Protein AF-A0A5S3YRN6-F1 (afdb_monomer)

Secondary structure (DSSP, 8-state):
---BHHHHSHHHHHHTGGGSTTSSTTS--HHHHHHTTPPSPP--TTHHHHHHHHHHHHHHHHHT-TTTHHHHHHHHHHHHHTS-HHHHHHHTBSS-BTT---BPPTTTT-SHHHHHHHHHHHH--TT--TT-GGG--HHHHHHHHIIIIIHHHSTT---TT----S---GGGS----

Structure (mmCIF, N/CA/C/O backbone):
data_AF-A0A5S3YRN6-F1
#
_entry.id   AF-A0A5S3YRN6-F1
#
loop_
_atom_site.group_PDB
_atom_site.id
_atom_site.type_symbol
_atom_site.label_atom_id
_atom_site.label_alt_id
_atom_site.label_comp_id
_atom_site.label_asym_id
_atom_site.label_entity_id
_atom_site.label_seq_id
_atom_site.pdbx_PDB_ins_code
_atom_site.Cartn_x
_atom_site.Cartn_y
_atom_site.Cartn_z
_atom_site.occupancy
_atom_site.B_iso_or_equiv
_atom_site.auth_seq_id
_atom_site.auth_comp_id
_atom_site.auth_asym_id
_atom_site.auth_atom_id
_atom_site.pdbx_PDB_model_num
ATOM 1 N N . MET A 1 1 ? -5.505 9.836 -22.704 1.00 50.19 1 MET A N 1
ATOM 2 C CA . MET A 1 1 ? -5.961 9.460 -21.348 1.00 50.19 1 MET A CA 1
ATOM 3 C C . MET A 1 1 ? -4.887 9.922 -20.383 1.00 50.19 1 MET A C 1
ATOM 5 O O . MET A 1 1 ? -3.726 9.898 -20.769 1.00 50.19 1 MET A O 1
ATOM 9 N N . ASN A 1 2 ? -5.256 10.467 -19.225 1.00 55.78 2 ASN A N 1
ATOM 10 C CA . ASN A 1 2 ? -4.274 11.031 -18.302 1.00 55.78 2 ASN A CA 1
ATOM 11 C C . ASN A 1 2 ? -3.637 9.881 -17.506 1.00 55.78 2 ASN A C 1
ATOM 13 O O . ASN A 1 2 ? -4.346 9.181 -16.791 1.00 55.78 2 ASN A O 1
ATOM 17 N N . ASN A 1 3 ? -2.335 9.655 -17.685 1.00 74.44 3 ASN A N 1
ATOM 18 C CA . ASN A 1 3 ? -1.625 8.479 -17.160 1.00 74.44 3 ASN A CA 1
ATOM 19 C C . ASN A 1 3 ? -1.003 8.721 -15.772 1.00 74.44 3 ASN A C 1
ATOM 21 O O . ASN A 1 3 ? -0.161 7.943 -15.335 1.00 74.44 3 ASN A O 1
ATOM 25 N N . SER A 1 4 ? -1.380 9.810 -15.097 1.00 83.88 4 SER A N 1
ATOM 26 C CA . SER A 1 4 ? -0.854 10.161 -13.777 1.00 83.88 4 SER A CA 1
ATOM 27 C C . SER A 1 4 ? -1.531 9.346 -12.677 1.00 83.88 4 SER A C 1
ATOM 29 O O . SER A 1 4 ? -2.757 9.375 -12.531 1.00 83.88 4 SER A O 1
ATOM 31 N N . ILE A 1 5 ? -0.721 8.669 -11.864 1.00 84.50 5 ILE A N 1
ATOM 32 C CA . ILE A 1 5 ? -1.164 7.903 -10.697 1.00 84.50 5 ILE A CA 1
ATOM 33 C C . ILE A 1 5 ? -1.923 8.787 -9.713 1.00 84.50 5 ILE A C 1
ATOM 35 O O . ILE A 1 5 ? -3.014 8.419 -9.290 1.00 84.50 5 ILE A O 1
ATOM 39 N N . GLY A 1 6 ? -1.406 9.981 -9.408 1.00 76.62 6 GLY A N 1
ATOM 40 C CA . GLY A 1 6 ? -2.016 10.896 -8.435 1.00 76.62 6 GLY A CA 1
ATOM 41 C C . GLY A 1 6 ? -3.390 11.443 -8.842 1.00 76.62 6 GLY A C 1
ATOM 42 O O . GLY A 1 6 ? -4.083 12.030 -8.013 1.00 76.62 6 GLY A O 1
ATOM 43 N N . LEU A 1 7 ? -3.794 11.254 -10.103 1.00 82.62 7 LEU A N 1
ATOM 44 C CA . LEU A 1 7 ? -5.139 11.572 -10.590 1.00 82.62 7 LEU A CA 1
ATOM 45 C C . LEU A 1 7 ? -6.048 10.341 -10.667 1.00 82.62 7 LEU A C 1
ATOM 47 O O . LEU A 1 7 ? -7.262 10.482 -10.557 1.00 82.62 7 LEU A O 1
ATOM 51 N N . LYS A 1 8 ? -5.477 9.150 -10.883 1.00 88.12 8 LYS A N 1
ATOM 52 C CA . LYS A 1 8 ? -6.224 7.890 -11.008 1.00 88.12 8 LYS A CA 1
ATOM 53 C C . LYS A 1 8 ? -6.517 7.244 -9.651 1.00 88.12 8 LYS A C 1
ATOM 55 O O . LYS A 1 8 ? -7.604 6.713 -9.460 1.00 88.12 8 LYS A O 1
ATOM 60 N N . TYR A 1 9 ? -5.558 7.326 -8.736 1.00 91.31 9 TYR A N 1
ATOM 61 C CA . TYR A 1 9 ? -5.569 6.760 -7.386 1.00 91.31 9 TYR A CA 1
ATOM 62 C C . TYR A 1 9 ? -5.327 7.876 -6.375 1.00 91.31 9 TYR A C 1
ATOM 64 O O . TYR A 1 9 ? -4.361 7.858 -5.617 1.00 91.31 9 TYR A O 1
ATOM 72 N N . HIS A 1 10 ? -6.132 8.930 -6.469 1.00 89.56 10 HIS A N 1
ATOM 73 C CA . HIS A 1 10 ? -5.850 10.201 -5.823 1.00 89.56 10 HIS A CA 1
ATOM 74 C C . HIS A 1 10 ? -5.874 10.110 -4.296 1.00 89.56 10 HIS A C 1
ATOM 76 O O . HIS A 1 10 ? -4.956 10.607 -3.639 1.00 89.56 10 HIS A O 1
ATOM 82 N N . ILE A 1 11 ? -6.906 9.475 -3.734 1.00 91.44 11 ILE A N 1
ATOM 83 C CA . ILE A 1 11 ? -7.031 9.324 -2.283 1.00 91.44 11 ILE A CA 1
ATOM 84 C C . ILE A 1 11 ? -5.910 8.424 -1.787 1.00 91.44 11 ILE A C 1
ATOM 86 O O . ILE A 1 11 ? -5.191 8.810 -0.869 1.00 91.44 11 ILE A O 1
ATOM 90 N N . LEU A 1 12 ? -5.727 7.268 -2.427 1.00 93.00 12 LEU A N 1
ATOM 91 C CA . LEU A 1 12 ? -4.702 6.308 -2.042 1.00 93.00 12 LEU A CA 1
ATOM 92 C C . LEU A 1 12 ? -3.308 6.945 -2.065 1.00 93.00 12 LEU A C 1
ATOM 94 O O . LEU A 1 12 ? -2.604 6.914 -1.064 1.00 93.00 12 LEU A O 1
ATOM 98 N N . HIS A 1 13 ? -2.950 7.609 -3.164 1.00 89.75 13 HIS A N 1
ATOM 99 C CA . HIS A 1 13 ? -1.675 8.309 -3.306 1.00 89.75 13 HIS A CA 1
ATOM 100 C C . HIS A 1 13 ? -1.474 9.394 -2.236 1.00 89.75 13 HIS A C 1
ATOM 102 O O . HIS A 1 13 ? -0.354 9.599 -1.775 1.00 89.75 13 HIS A O 1
ATOM 108 N N . SER A 1 14 ? -2.534 10.115 -1.852 1.00 88.44 14 SER A N 1
ATOM 109 C CA . SER A 1 14 ? -2.457 11.177 -0.843 1.00 88.44 14 SER A CA 1
ATOM 110 C C . SER A 1 14 ? -2.247 10.634 0.572 1.00 88.44 14 SER A C 1
ATOM 112 O O . SER A 1 14 ? -1.447 11.192 1.327 1.00 88.44 14 SER A O 1
ATOM 114 N N . ILE A 1 15 ? -2.931 9.545 0.934 1.00 89.69 15 ILE A N 1
ATOM 115 C CA . ILE A 1 15 ? -2.860 8.991 2.292 1.00 89.69 15 ILE A CA 1
ATOM 116 C C . ILE A 1 15 ? -1.626 8.116 2.518 1.00 89.69 15 ILE A C 1
ATOM 118 O O . ILE A 1 15 ? -1.230 7.953 3.663 1.00 89.69 15 ILE A O 1
ATOM 122 N N . THR A 1 16 ? -0.991 7.591 1.461 1.00 90.75 16 THR A N 1
ATOM 123 C CA . THR A 1 16 ? 0.245 6.789 1.559 1.00 90.75 16 THR A CA 1
ATOM 124 C C . THR A 1 16 ? 1.517 7.635 1.614 1.00 90.75 16 THR A C 1
ATOM 126 O O . THR A 1 16 ? 2.613 7.086 1.638 1.00 90.75 16 THR A O 1
ATOM 129 N N . ILE A 1 17 ? 1.404 8.967 1.602 1.00 88.00 17 ILE A N 1
ATOM 130 C CA . ILE A 1 17 ? 2.551 9.876 1.729 1.00 88.00 17 ILE A CA 1
ATOM 131 C C . ILE A 1 17 ? 3.430 9.574 2.962 1.00 88.00 17 ILE A C 1
ATOM 133 O O . ILE A 1 17 ? 4.644 9.591 2.785 1.00 88.00 17 ILE A O 1
ATOM 137 N N . PRO A 1 18 ? 2.887 9.237 4.151 1.00 88.06 18 PRO A N 1
ATOM 138 C CA . PRO A 1 18 ? 3.699 8.894 5.324 1.00 88.06 18 PRO A CA 1
ATOM 139 C C . PRO A 1 18 ? 4.583 7.655 5.161 1.00 88.06 18 PRO A C 1
ATOM 141 O O . PRO A 1 18 ? 5.443 7.416 5.988 1.00 88.06 18 PRO A O 1
ATOM 144 N N . PHE A 1 19 ? 4.378 6.827 4.135 1.00 88.12 19 PHE A N 1
ATOM 145 C CA . PHE A 1 19 ? 5.251 5.677 3.874 1.00 88.12 19 PHE A CA 1
ATOM 146 C C . PHE A 1 19 ? 6.423 6.018 2.948 1.00 88.12 19 PHE A C 1
ATOM 148 O O . PHE A 1 19 ? 7.209 5.139 2.602 1.00 88.12 19 PHE A O 1
ATOM 155 N N . ARG A 1 20 ? 6.520 7.257 2.465 1.00 85.12 20 ARG A N 1
ATOM 156 C CA . ARG A 1 20 ? 7.607 7.679 1.575 1.00 85.12 20 ARG A CA 1
ATOM 157 C C . ARG A 1 20 ? 8.774 8.144 2.421 1.00 85.12 20 ARG A C 1
ATOM 159 O O . ARG A 1 20 ? 8.510 8.936 3.301 1.00 85.12 20 ARG A O 1
ATOM 166 N N . GLU A 1 21 ? 10.012 7.751 2.129 1.00 67.62 21 GLU A N 1
ATOM 167 C CA . GLU A 1 21 ? 11.203 8.007 2.978 1.00 67.62 21 GLU A CA 1
ATOM 168 C C . GLU A 1 21 ? 11.425 9.464 3.436 1.00 67.62 21 GLU A C 1
ATOM 170 O O . GLU A 1 21 ? 11.882 9.672 4.550 1.00 67.62 21 GLU A O 1
ATOM 175 N N . GLU A 1 22 ? 10.966 10.488 2.698 1.00 61.19 22 GLU A N 1
ATOM 176 C CA . GLU A 1 22 ? 10.931 11.879 3.218 1.00 61.19 22 GLU A CA 1
ATOM 177 C C . GLU A 1 22 ? 10.148 12.004 4.555 1.00 61.19 22 GLU A C 1
ATOM 179 O O . GLU A 1 22 ? 10.331 12.951 5.316 1.00 61.19 22 GLU A O 1
ATOM 184 N N . LEU A 1 23 ? 9.266 11.039 4.826 1.00 56.91 23 LEU A N 1
ATOM 185 C CA . LEU A 1 23 ? 8.340 10.900 5.951 1.00 56.91 23 LEU A CA 1
ATOM 186 C C . LEU A 1 23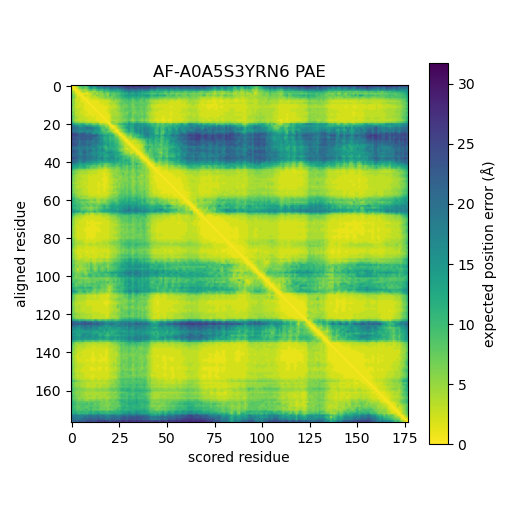 ? 8.231 9.436 6.460 1.00 56.91 23 LEU A C 1
ATOM 188 O O . LEU A 1 23 ? 7.333 9.139 7.245 1.00 56.91 23 LEU A O 1
ATOM 192 N N . GLY A 1 24 ? 9.077 8.520 5.969 1.00 58.75 24 GLY A N 1
ATOM 193 C CA . GLY A 1 24 ? 8.955 7.062 6.119 1.00 58.75 24 GLY A CA 1
ATOM 194 C C . GLY A 1 24 ? 9.625 6.517 7.387 1.00 58.75 24 GLY A C 1
ATOM 195 O O . GLY A 1 24 ? 10.077 7.303 8.224 1.00 58.75 24 GLY A O 1
ATOM 196 N N . PRO A 1 25 ? 9.715 5.181 7.554 1.00 57.28 25 PRO A N 1
ATOM 197 C CA . PRO A 1 25 ? 10.349 4.517 8.697 1.00 57.28 25 PRO A CA 1
ATOM 198 C C . PRO A 1 25 ? 11.884 4.619 8.639 1.00 57.28 25 PRO A C 1
ATOM 200 O O . PRO A 1 25 ? 12.595 3.626 8.639 1.00 57.28 25 PRO A O 1
ATOM 203 N N . GLY A 1 26 ? 12.385 5.844 8.593 1.00 51.84 26 GLY A N 1
ATOM 204 C CA . GLY A 1 26 ? 13.790 6.202 8.759 1.00 51.84 26 GLY A CA 1
ATOM 205 C C . GLY A 1 26 ? 13.973 7.384 9.717 1.00 51.84 26 GLY A C 1
ATOM 206 O O . GLY A 1 26 ? 15.101 7.757 10.024 1.00 51.84 26 GLY A O 1
ATOM 207 N N . LEU A 1 27 ? 12.876 7.972 10.223 1.00 48.25 27 LEU A N 1
ATOM 208 C CA . LEU A 1 27 ? 12.899 9.142 11.115 1.00 48.25 27 LEU A CA 1
ATOM 209 C C . LEU A 1 27 ? 12.045 8.996 12.381 1.00 48.25 27 LEU A C 1
ATOM 211 O O . LEU A 1 27 ? 11.948 9.945 13.156 1.00 48.25 27 LEU A O 1
ATOM 215 N N . CYS A 1 28 ? 11.435 7.834 12.624 1.00 51.25 28 CYS A N 1
ATOM 216 C CA . CYS A 1 28 ? 10.871 7.559 13.940 1.00 51.25 28 CYS A CA 1
ATOM 217 C C . CYS A 1 28 ? 12.000 7.195 14.889 1.00 51.25 28 CYS A C 1
ATOM 219 O O . CYS A 1 28 ? 12.374 6.031 15.008 1.00 51.25 28 CYS A O 1
ATOM 221 N N . ASP A 1 29 ? 12.544 8.220 15.539 1.00 54.22 29 ASP A N 1
ATOM 222 C CA . ASP A 1 29 ? 13.377 8.033 16.713 1.00 54.22 29 ASP A CA 1
ATOM 223 C C . ASP A 1 29 ? 12.607 7.139 17.701 1.00 54.22 29 ASP A C 1
ATOM 225 O O . ASP A 1 29 ? 11.417 7.355 17.954 1.00 54.22 29 ASP A O 1
ATOM 229 N N . LEU A 1 30 ? 13.256 6.095 18.218 1.00 55.66 30 LEU A N 1
ATOM 230 C CA . LEU A 1 30 ? 12.666 5.229 19.244 1.00 55.66 30 LEU A CA 1
ATOM 231 C C . LEU A 1 30 ? 12.168 6.068 20.429 1.00 55.66 30 LEU A C 1
ATOM 233 O O . LEU A 1 30 ? 11.139 5.745 21.022 1.00 55.66 30 LEU A O 1
ATOM 237 N N . ASP A 1 31 ? 12.840 7.188 20.692 1.00 58.84 31 ASP A N 1
ATOM 238 C CA . ASP A 1 31 ? 12.467 8.157 21.713 1.00 58.84 31 ASP A CA 1
ATOM 239 C C . ASP A 1 31 ? 11.094 8.809 21.414 1.00 58.84 31 ASP A C 1
ATOM 241 O O . ASP A 1 31 ? 10.237 8.876 22.297 1.00 58.84 31 ASP A O 1
ATOM 245 N N . ASP A 1 32 ? 10.807 9.180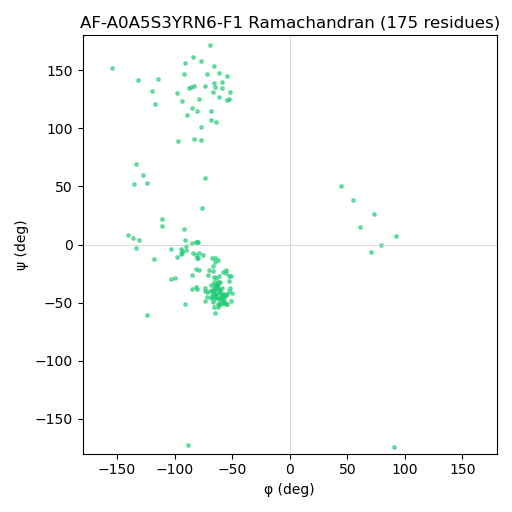 20.158 1.00 58.75 32 ASP A N 1
ATOM 246 C CA . ASP A 1 32 ? 9.501 9.720 19.725 1.00 58.75 32 ASP A CA 1
ATOM 247 C C . ASP A 1 32 ? 8.375 8.674 19.839 1.00 58.75 32 ASP A C 1
ATOM 249 O O . ASP A 1 32 ? 7.208 9.003 20.096 1.00 58.75 32 ASP A O 1
ATOM 253 N N . PHE A 1 33 ? 8.709 7.398 19.635 1.00 59.97 33 PHE A N 1
ATOM 254 C CA . PHE A 1 33 ? 7.774 6.285 19.784 1.00 59.97 33 PHE A CA 1
ATOM 255 C C . PHE A 1 33 ? 7.433 6.028 21.261 1.00 59.97 33 PHE A C 1
ATOM 257 O O . PHE A 1 33 ? 6.254 5.888 21.607 1.00 59.97 33 PHE A O 1
ATOM 264 N N . GLU A 1 34 ? 8.440 6.011 22.138 1.00 60.12 34 GLU A N 1
ATOM 265 C CA . GLU A 1 34 ? 8.271 5.831 23.584 1.00 60.12 34 GLU A CA 1
ATOM 266 C C . GLU A 1 34 ? 7.533 7.017 24.235 1.00 60.12 34 GLU A C 1
ATOM 268 O O . GLU A 1 34 ? 6.653 6.809 25.080 1.00 60.12 34 GLU A O 1
ATOM 273 N N . GLU A 1 35 ? 7.804 8.256 23.804 1.00 64.06 35 GLU A N 1
ATOM 274 C CA . GLU A 1 35 ? 7.134 9.461 24.313 1.00 64.06 35 GLU A CA 1
ATOM 275 C C . GLU A 1 35 ? 5.632 9.504 23.993 1.00 64.06 35 GLU A C 1
ATOM 277 O O . GLU A 1 35 ? 4.831 9.975 24.810 1.00 64.06 35 GLU A O 1
ATOM 282 N N . ARG A 1 36 ? 5.215 8.996 22.825 1.00 61.81 36 ARG A N 1
ATOM 283 C CA . ARG A 1 36 ? 3.814 9.067 22.372 1.00 61.81 36 ARG A CA 1
ATOM 284 C C . ARG A 1 36 ? 2.868 8.087 23.071 1.00 61.81 36 ARG A C 1
ATOM 286 O O . ARG A 1 36 ? 1.659 8.217 22.877 1.00 61.81 36 ARG A O 1
ATOM 293 N N . GLN A 1 37 ? 3.380 7.147 23.877 1.00 63.41 37 GLN A N 1
ATOM 294 C CA . GLN A 1 37 ? 2.588 6.143 24.613 1.00 63.41 37 GLN A CA 1
ATOM 295 C C . GLN A 1 37 ? 1.491 5.511 23.742 1.00 63.41 37 GLN A C 1
ATOM 297 O O . GLN A 1 37 ? 0.307 5.519 24.097 1.00 63.41 37 GLN A O 1
ATOM 302 N N . LEU A 1 38 ? 1.874 5.035 22.554 1.00 62.53 38 LEU A N 1
ATOM 303 C CA . LEU A 1 38 ? 0.906 4.591 21.559 1.00 62.53 38 LEU A CA 1
ATOM 304 C C . LEU A 1 38 ? 0.022 3.462 22.113 1.00 62.53 38 LEU A C 1
ATOM 306 O O . LEU A 1 38 ? 0.531 2.532 22.745 1.00 62.53 38 LEU A O 1
ATOM 310 N N . PRO A 1 39 ? -1.303 3.529 21.899 1.00 53.66 39 PRO A N 1
ATOM 311 C CA . PRO A 1 39 ? -2.200 2.483 22.355 1.00 53.66 39 PRO A CA 1
ATOM 312 C C . PRO A 1 39 ? -1.906 1.182 21.603 1.00 53.66 39 PRO A C 1
ATOM 314 O O . PRO A 1 39 ? -1.702 1.190 20.390 1.00 53.66 39 PRO A O 1
ATOM 317 N N . GLU A 1 40 ? -1.925 0.056 22.317 1.00 54.25 40 GLU A N 1
ATOM 318 C CA . GLU A 1 40 ? -1.918 -1.263 21.683 1.00 54.25 40 GLU A CA 1
ATOM 319 C C . GLU A 1 40 ? -3.079 -1.393 20.670 1.00 54.25 40 GLU A C 1
ATOM 321 O O . GLU A 1 40 ? -4.177 -0.879 20.928 1.00 54.25 40 GLU A O 1
ATOM 326 N N . PRO A 1 41 ? -2.886 -2.119 19.548 1.00 57.75 41 PRO A N 1
ATOM 327 C CA . PRO A 1 41 ? -1.734 -2.976 19.237 1.00 57.75 41 PRO A CA 1
ATOM 328 C C . PRO A 1 41 ? -0.594 -2.273 18.475 1.00 57.75 41 PRO A C 1
ATOM 330 O O . PRO A 1 41 ? -0.831 -1.437 17.607 1.00 57.75 41 PRO A O 1
ATOM 333 N N . TYR A 1 42 ? 0.646 -2.697 18.746 1.00 64.94 42 TYR A N 1
ATOM 334 C CA . TYR A 1 42 ? 1.817 -2.385 17.916 1.00 64.94 42 TYR A CA 1
ATOM 335 C C . TYR A 1 42 ? 1.694 -3.066 16.547 1.00 64.94 42 TYR A C 1
ATOM 337 O O . TYR A 1 42 ? 1.408 -4.264 16.477 1.00 64.94 42 TYR A O 1
ATOM 345 N N . LEU A 1 43 ? 1.910 -2.309 15.469 1.00 71.19 43 LEU A N 1
ATOM 346 C CA . LEU A 1 43 ? 1.770 -2.768 14.082 1.00 71.19 43 LEU A CA 1
ATOM 347 C C . LEU A 1 43 ? 3.118 -2.854 13.351 1.00 71.19 43 LEU A C 1
ATOM 349 O O . LEU A 1 43 ? 3.142 -2.808 12.125 1.00 71.19 43 LEU A O 1
ATOM 353 N N . GLY A 1 44 ? 4.219 -2.969 14.098 1.00 77.19 44 GLY A N 1
ATOM 354 C CA . GLY A 1 44 ? 5.571 -2.957 13.539 1.00 77.19 44 GLY A CA 1
ATOM 355 C C . GLY A 1 44 ? 6.181 -1.556 13.470 1.00 77.19 44 GLY A C 1
ATOM 356 O O . GLY A 1 44 ? 5.595 -0.573 13.942 1.00 77.19 44 GLY A O 1
ATOM 357 N N . GLN A 1 45 ? 7.359 -1.460 12.864 1.00 78.94 45 GLN A N 1
ATOM 358 C CA . GLN A 1 45 ? 8.156 -0.241 12.695 1.00 78.94 45 GLN A CA 1
ATOM 359 C C . GLN A 1 45 ? 7.384 0.855 11.947 1.00 78.94 45 GLN A C 1
ATOM 361 O O . GLN A 1 45 ? 7.620 2.042 12.151 1.00 78.94 45 GLN A O 1
ATOM 366 N N . LEU A 1 46 ? 6.379 0.474 11.152 1.00 84.00 46 LEU A N 1
ATOM 367 C CA . LEU A 1 46 ? 5.506 1.396 10.424 1.00 84.00 46 LEU A CA 1
ATOM 368 C C . LEU A 1 46 ? 4.371 2.008 11.266 1.00 84.00 46 LEU A C 1
ATOM 370 O O . LEU A 1 46 ? 3.545 2.742 10.719 1.00 84.00 46 LEU A O 1
ATOM 374 N N . THR A 1 47 ? 4.272 1.722 12.572 1.00 84.31 47 THR A N 1
ATOM 375 C CA . THR A 1 47 ? 3.119 2.140 13.399 1.00 84.31 47 THR A CA 1
ATOM 376 C C . THR A 1 47 ? 2.863 3.652 13.334 1.00 84.31 47 THR A C 1
ATOM 378 O O . THR A 1 47 ? 1.715 4.072 13.184 1.00 84.31 47 THR A O 1
ATOM 381 N N . LEU A 1 48 ? 3.904 4.487 13.396 1.00 80.69 48 LEU A N 1
ATOM 382 C CA . LEU A 1 48 ? 3.747 5.946 13.339 1.00 80.69 48 LEU A CA 1
ATOM 383 C C . LEU A 1 48 ? 3.290 6.430 11.953 1.00 80.69 48 LEU A C 1
ATOM 385 O O . LEU A 1 48 ? 2.376 7.253 11.875 1.00 80.69 48 LEU A O 1
ATOM 389 N N . CYS A 1 49 ? 3.813 5.843 10.873 1.00 86.31 49 CYS A N 1
ATOM 390 C CA . CYS A 1 49 ? 3.335 6.100 9.512 1.00 86.31 49 CYS A CA 1
ATOM 391 C C . CYS A 1 49 ? 1.853 5.717 9.348 1.00 86.31 49 CYS A C 1
ATOM 393 O O . CYS A 1 49 ? 1.089 6.441 8.710 1.00 86.31 49 CYS A O 1
ATOM 395 N N . ILE A 1 50 ? 1.417 4.604 9.955 1.00 88.00 50 ILE A N 1
ATOM 396 C CA . ILE A 1 50 ? 0.012 4.163 9.939 1.00 88.00 50 ILE A CA 1
ATOM 397 C C . ILE A 1 50 ? -0.882 5.165 10.678 1.00 88.00 50 ILE A C 1
ATOM 399 O O . ILE A 1 50 ? -1.956 5.513 10.181 1.00 88.00 50 ILE A O 1
ATOM 403 N N . LEU A 1 51 ? -0.452 5.658 11.841 1.00 85.12 51 LEU A N 1
ATOM 404 C CA . LEU A 1 51 ? -1.202 6.666 12.593 1.00 85.12 51 LEU A CA 1
ATOM 405 C C . LEU A 1 51 ? -1.335 7.973 11.804 1.00 85.12 51 LEU A C 1
ATOM 407 O O . LEU A 1 51 ? -2.447 8.489 11.673 1.00 85.12 51 LEU A O 1
ATOM 411 N N . GLU A 1 52 ? -0.247 8.462 11.202 1.00 86.69 52 GLU A N 1
ATOM 412 C CA . GLU A 1 52 ? -0.295 9.651 10.343 1.00 86.69 52 GLU A CA 1
ATOM 413 C C . GLU A 1 52 ? -1.197 9.429 9.116 1.00 86.69 52 GLU A C 1
ATOM 415 O O . GLU A 1 52 ? -1.956 10.319 8.725 1.00 86.69 52 GLU A O 1
ATOM 420 N N . LEU A 1 53 ? -1.181 8.235 8.519 1.00 91.12 53 LEU A N 1
ATOM 421 C CA . LEU A 1 53 ? -2.076 7.878 7.417 1.00 91.12 53 LEU A CA 1
ATOM 422 C C . LEU A 1 53 ? -3.554 7.978 7.823 1.00 91.12 53 LEU A C 1
ATOM 424 O O . LEU A 1 53 ? -4.367 8.497 7.050 1.00 91.12 53 LEU A O 1
ATOM 428 N N . VAL A 1 54 ? -3.917 7.519 9.025 1.00 90.19 54 VAL A N 1
ATOM 429 C CA . VAL A 1 54 ? -5.295 7.616 9.538 1.00 90.19 54 VAL A CA 1
ATOM 430 C C . VAL A 1 54 ? -5.694 9.079 9.731 1.00 90.19 54 VAL A C 1
ATOM 432 O O . VAL A 1 54 ? -6.785 9.480 9.313 1.00 90.19 54 VAL A O 1
ATOM 435 N N . GLU A 1 55 ? -4.806 9.895 10.302 1.00 87.88 55 GLU A N 1
ATOM 436 C CA . GLU A 1 55 ? -5.030 11.334 10.468 1.00 87.88 55 GLU A CA 1
ATOM 437 C C . GLU A 1 55 ? -5.220 12.037 9.119 1.00 87.88 55 GLU A C 1
ATOM 439 O O . GLU A 1 55 ? -6.198 12.770 8.927 1.00 87.88 55 GLU A O 1
ATOM 444 N N . ARG A 1 56 ? -4.339 11.765 8.149 1.00 87.94 56 ARG A N 1
ATOM 445 C CA . ARG A 1 56 ? -4.429 12.308 6.787 1.00 87.94 56 ARG A CA 1
ATOM 446 C C . ARG A 1 56 ? -5.727 11.917 6.107 1.00 87.94 56 ARG A C 1
ATOM 448 O O . ARG A 1 56 ? -6.387 12.781 5.536 1.00 87.94 56 ARG A O 1
ATOM 455 N N . PHE A 1 57 ? -6.132 10.652 6.197 1.00 89.88 57 PHE A N 1
ATOM 456 C CA . PHE A 1 57 ? -7.401 10.212 5.627 1.00 89.88 57 PHE A CA 1
ATOM 457 C C . PHE A 1 57 ? -8.588 10.979 6.220 1.00 89.88 57 PHE A C 1
ATOM 459 O O . PHE A 1 57 ? -9.469 11.418 5.477 1.00 89.88 57 PHE A O 1
ATOM 466 N N . GLU A 1 58 ? -8.616 11.186 7.538 1.00 87.50 58 GLU A N 1
ATOM 467 C CA . GLU A 1 58 ? -9.681 11.957 8.180 1.00 87.50 58 GLU A CA 1
ATOM 468 C C . GLU A 1 58 ? -9.681 13.430 7.746 1.00 87.50 58 GLU A C 1
ATOM 470 O O . GLU A 1 58 ? -10.756 14.003 7.556 1.00 87.50 58 GLU A O 1
ATOM 475 N N . VAL A 1 59 ? -8.515 14.037 7.501 1.00 84.81 59 VAL A N 1
ATOM 476 C CA . VAL A 1 59 ? -8.418 15.382 6.907 1.00 84.81 59 VAL A CA 1
ATOM 477 C C . VAL A 1 59 ? -8.943 15.391 5.466 1.00 84.81 59 VAL A C 1
ATOM 479 O O . VAL A 1 59 ? -9.863 16.154 5.162 1.00 84.81 59 VAL A O 1
ATOM 482 N N . THR A 1 60 ? -8.441 14.513 4.593 1.00 80.19 60 THR A N 1
ATOM 483 C CA . THR A 1 60 ? -8.855 14.410 3.180 1.00 80.19 60 THR A CA 1
ATOM 484 C C . THR A 1 60 ? -10.358 14.163 3.045 1.00 80.19 60 THR A C 1
ATOM 486 O O . THR A 1 60 ? -11.051 14.807 2.258 1.00 80.19 60 THR A O 1
ATOM 489 N N . LYS A 1 61 ? -10.916 13.267 3.862 1.00 79.19 61 LYS A N 1
ATOM 490 C CA . LYS A 1 61 ? -12.355 12.977 3.898 1.00 79.19 61 LYS A CA 1
ATOM 491 C C . LYS A 1 61 ? -13.189 14.186 4.331 1.00 79.19 61 LYS A C 1
ATOM 493 O O . LYS A 1 61 ? -14.310 14.337 3.847 1.00 79.19 61 LYS A O 1
ATOM 498 N N . ARG A 1 62 ? -12.682 15.033 5.235 1.00 76.62 62 ARG A N 1
ATOM 499 C CA . ARG A 1 62 ? -13.379 16.255 5.683 1.00 76.62 62 ARG A CA 1
ATOM 500 C C . ARG A 1 62 ? -13.367 17.353 4.622 1.00 76.62 62 ARG A C 1
ATOM 502 O O . ARG A 1 62 ? -14.364 18.060 4.506 1.00 76.62 62 ARG A O 1
ATOM 509 N N . VAL A 1 63 ? -12.268 17.495 3.882 1.00 79.06 63 VAL A N 1
ATOM 510 C CA . VAL A 1 63 ? -12.053 18.609 2.943 1.00 79.06 63 VAL A CA 1
ATOM 511 C C . VAL A 1 63 ? -12.554 18.283 1.534 1.00 79.06 63 VAL A C 1
ATOM 513 O O . VAL A 1 63 ? -13.347 19.043 0.982 1.00 79.06 63 VAL A O 1
ATOM 516 N N . ASP A 1 64 ? -12.152 17.141 0.972 1.00 75.12 64 ASP A N 1
ATOM 517 C CA . ASP A 1 64 ? -12.304 16.864 -0.465 1.00 75.12 64 ASP A CA 1
ATOM 518 C C . ASP A 1 64 ? -13.466 15.906 -0.777 1.00 75.12 64 ASP A C 1
ATOM 520 O O . ASP A 1 64 ? -14.094 15.979 -1.837 1.00 75.12 64 ASP A O 1
ATOM 524 N N . TYR A 1 65 ? -13.781 14.998 0.155 1.00 74.50 65 TYR A N 1
ATOM 525 C CA . TYR A 1 65 ? -14.691 13.869 -0.087 1.00 74.50 65 TYR A CA 1
ATOM 526 C C . TYR A 1 65 ? -15.705 13.650 1.037 1.00 74.50 65 TYR A C 1
ATOM 528 O O . TYR A 1 65 ? -15.871 12.535 1.555 1.00 74.50 65 TYR A O 1
ATOM 536 N N . HIS A 1 66 ? -16.415 14.725 1.391 1.00 70.69 66 HIS A N 1
ATOM 537 C CA . HIS A 1 66 ? -17.406 14.709 2.461 1.00 70.69 66 HIS A CA 1
ATOM 538 C C . HIS A 1 66 ? -18.422 13.569 2.242 1.00 70.69 66 HIS A C 1
ATOM 540 O O . HIS A 1 66 ? -19.058 13.462 1.193 1.00 70.69 66 HIS A O 1
ATOM 546 N N . ASN A 1 67 ? -18.570 12.706 3.250 1.00 73.50 67 ASN A N 1
ATOM 547 C CA . ASN A 1 67 ? -19.455 11.530 3.296 1.00 73.50 67 ASN A CA 1
ATOM 548 C C . ASN A 1 67 ? -19.110 10.312 2.413 1.00 73.50 67 ASN A C 1
ATOM 550 O O . ASN A 1 67 ? -19.774 9.292 2.578 1.00 73.50 67 ASN A O 1
ATOM 554 N N . ASN A 1 68 ? -18.112 10.347 1.517 1.00 85.25 68 ASN A N 1
ATOM 555 C CA . ASN A 1 68 ? -17.803 9.184 0.660 1.00 85.25 68 ASN A CA 1
ATOM 556 C C . ASN A 1 68 ? -16.317 8.830 0.499 1.00 85.25 68 ASN A C 1
ATOM 558 O O . ASN A 1 68 ? -16.011 7.896 -0.241 1.00 85.25 68 ASN A O 1
ATOM 562 N N . GLY A 1 69 ? -15.407 9.499 1.216 1.00 88.81 69 GLY A N 1
ATOM 563 C CA . GLY A 1 69 ? -13.966 9.219 1.138 1.00 88.81 69 GLY A CA 1
ATOM 564 C C . GLY A 1 69 ? -13.598 7.742 1.334 1.00 88.81 69 GLY A C 1
ATOM 565 O O . GLY A 1 69 ? -12.757 7.226 0.608 1.00 88.81 69 GLY A O 1
ATOM 566 N N . LYS A 1 70 ? -14.288 7.028 2.235 1.00 91.19 70 LYS A N 1
ATOM 567 C CA . LYS A 1 70 ? -14.033 5.599 2.496 1.00 91.19 70 LYS A CA 1
ATOM 568 C C . LYS A 1 70 ? -14.425 4.700 1.317 1.00 91.19 70 LYS A C 1
ATOM 570 O O . LYS A 1 70 ? -13.639 3.858 0.907 1.00 91.19 70 LYS A O 1
ATOM 575 N N . GLU A 1 71 ? -15.601 4.906 0.728 1.00 92.88 71 GLU A N 1
ATOM 576 C CA . GLU A 1 71 ? -16.044 4.133 -0.445 1.00 92.88 71 GLU A CA 1
ATOM 577 C C . GLU A 1 71 ? -15.214 4.445 -1.693 1.00 92.88 71 GLU A C 1
ATOM 579 O O . GLU A 1 71 ? -14.929 3.559 -2.495 1.00 92.88 71 GLU A O 1
ATOM 584 N N . LYS A 1 72 ? -14.775 5.698 -1.847 1.00 92.25 72 LYS A N 1
ATOM 585 C CA . LYS A 1 72 ? -13.860 6.077 -2.928 1.00 92.25 72 LYS A CA 1
ATOM 586 C C . LYS A 1 72 ? -12.482 5.446 -2.757 1.00 92.25 72 LYS A C 1
ATOM 588 O O . LYS A 1 72 ? -11.965 4.900 -3.724 1.00 92.25 72 LYS A O 1
ATOM 593 N N . LEU A 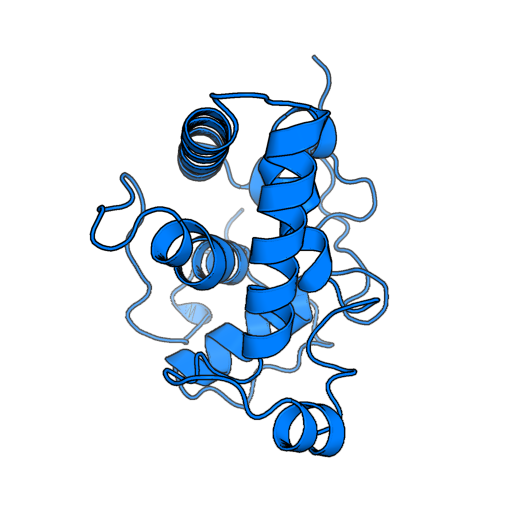1 73 ? -11.934 5.456 -1.540 1.00 94.44 73 LEU A N 1
ATOM 594 C CA . LEU A 1 73 ? -10.689 4.755 -1.227 1.00 94.44 73 LEU A CA 1
ATOM 595 C C . LEU A 1 73 ? -10.810 3.260 -1.546 1.00 94.44 73 LEU A C 1
ATOM 597 O O . LEU A 1 73 ? -9.935 2.709 -2.207 1.00 94.44 73 LEU A O 1
ATOM 601 N N . ARG A 1 74 ? -11.922 2.622 -1.149 1.00 95.62 74 ARG A N 1
ATOM 602 C CA . ARG A 1 74 ? -12.210 1.226 -1.510 1.00 95.62 74 ARG A CA 1
ATOM 603 C C . ARG A 1 74 ? -12.148 1.032 -3.025 1.00 95.62 74 ARG A C 1
ATOM 605 O O . ARG A 1 74 ? -11.448 0.143 -3.492 1.00 95.62 74 ARG A O 1
ATOM 612 N N . ALA A 1 75 ? -12.857 1.863 -3.787 1.00 95.38 75 ALA A N 1
ATOM 613 C CA . ALA A 1 75 ? -12.896 1.760 -5.242 1.00 95.38 75 ALA A CA 1
ATOM 614 C C . ALA A 1 75 ? -11.513 1.948 -5.890 1.00 95.38 75 ALA A C 1
ATOM 616 O O . ALA A 1 75 ? -11.178 1.209 -6.811 1.00 95.38 75 ALA A O 1
ATOM 617 N N . GLU A 1 76 ? -10.703 2.893 -5.402 1.00 95.62 76 GLU A N 1
ATOM 618 C CA . GLU A 1 76 ? -9.335 3.106 -5.888 1.00 95.62 76 GLU A CA 1
ATOM 619 C C . GLU A 1 76 ? -8.429 1.904 -5.607 1.00 95.62 76 GLU A C 1
ATOM 621 O O . GLU A 1 76 ? -7.7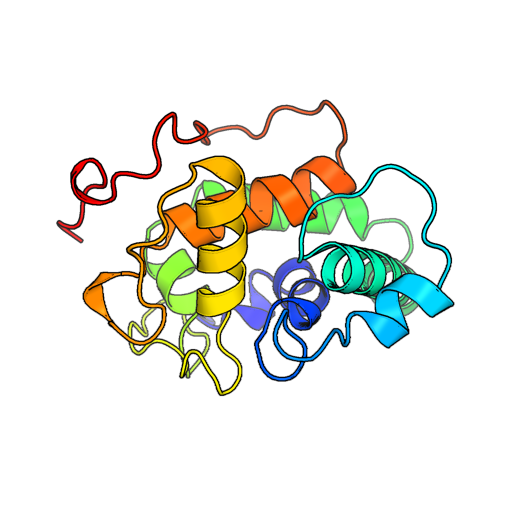24 1.466 -6.513 1.00 95.62 76 GLU A O 1
ATOM 626 N N . ILE A 1 77 ? -8.479 1.340 -4.394 1.00 96.50 77 ILE A N 1
ATOM 627 C CA . ILE A 1 77 ? -7.697 0.149 -4.038 1.00 96.50 77 ILE A CA 1
ATOM 628 C C . ILE A 1 77 ? -8.111 -1.025 -4.928 1.00 96.50 77 ILE A C 1
ATOM 630 O O . ILE A 1 77 ? -7.261 -1.621 -5.581 1.00 96.50 77 ILE A O 1
ATOM 634 N N . LEU A 1 78 ? -9.409 -1.320 -5.034 1.00 96.56 78 LEU A N 1
ATOM 635 C CA . LEU A 1 78 ? -9.897 -2.408 -5.887 1.00 96.56 78 LEU A CA 1
ATOM 636 C C . LEU A 1 78 ? -9.464 -2.228 -7.350 1.00 96.56 78 LEU A C 1
ATOM 638 O O . LEU A 1 78 ? -9.011 -3.177 -7.981 1.00 96.56 78 LEU A O 1
ATOM 642 N N . ALA A 1 79 ? -9.538 -1.002 -7.874 1.00 95.38 79 ALA A N 1
ATOM 643 C CA . ALA A 1 79 ? -9.103 -0.689 -9.231 1.00 95.38 79 ALA A CA 1
ATOM 644 C C . ALA A 1 79 ? -7.577 -0.750 -9.425 1.00 95.38 79 ALA A C 1
ATOM 646 O O . ALA A 1 79 ? -7.121 -0.849 -10.562 1.00 95.38 79 ALA A O 1
ATOM 647 N N . LEU A 1 80 ? -6.775 -0.622 -8.366 1.00 94.38 80 LEU A N 1
ATOM 648 C CA . LEU A 1 80 ? -5.324 -0.804 -8.429 1.00 94.38 80 LEU A CA 1
ATOM 649 C C . LEU A 1 80 ? -4.954 -2.296 -8.395 1.00 94.38 80 LEU A C 1
ATOM 651 O O . LEU A 1 80 ? -4.083 -2.726 -9.142 1.00 94.38 80 LEU A O 1
ATOM 655 N N . TYR A 1 81 ? -5.662 -3.098 -7.598 1.00 94.81 81 TYR A N 1
ATOM 65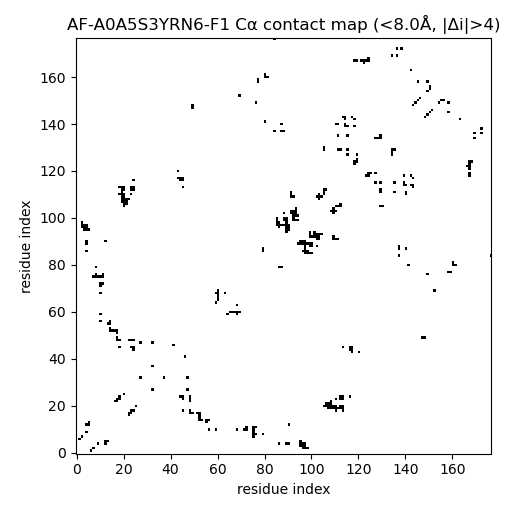6 C CA . TYR A 1 81 ? -5.471 -4.553 -7.531 1.00 94.81 81 TYR A CA 1
ATOM 657 C C . TYR A 1 81 ? -5.947 -5.307 -8.773 1.00 94.81 81 TYR A C 1
ATOM 659 O O . TYR A 1 81 ? -5.408 -6.365 -9.079 1.00 94.81 81 TYR A O 1
ATOM 667 N N . ASP A 1 82 ? -6.908 -4.751 -9.508 1.00 93.75 82 ASP A N 1
ATOM 668 C CA . ASP A 1 82 ? -7.341 -5.272 -10.810 1.00 93.75 82 ASP A CA 1
ATOM 669 C C . ASP A 1 82 ? -6.463 -4.782 -11.982 1.00 93.75 82 ASP A C 1
ATOM 671 O O . ASP A 1 82 ? -6.635 -5.212 -13.121 1.00 93.75 82 ASP A O 1
ATOM 675 N N . ALA A 1 83 ? -5.532 -3.854 -11.731 1.00 91.56 83 ALA A N 1
ATOM 676 C CA . ALA A 1 83 ? -4.686 -3.276 -12.768 1.00 91.56 83 ALA A CA 1
ATOM 677 C C . ALA A 1 83 ? -3.450 -4.128 -13.089 1.00 91.56 83 ALA A C 1
ATOM 679 O O . ALA A 1 83 ? -2.999 -4.956 -12.298 1.00 91.56 83 ALA A O 1
ATOM 680 N N . ASP A 1 84 ? -2.868 -3.864 -14.260 1.00 89.69 84 ASP A N 1
ATOM 681 C CA . ASP A 1 84 ? -1.590 -4.443 -14.656 1.00 89.69 84 ASP A CA 1
ATOM 682 C C . ASP A 1 84 ? -0.410 -3.893 -13.835 1.00 89.69 84 ASP A C 1
ATOM 684 O O . ASP A 1 84 ? -0.510 -2.929 -13.068 1.00 89.69 84 ASP A O 1
ATOM 688 N N . TRP A 1 85 ? 0.754 -4.510 -14.026 1.00 87.94 85 TRP A N 1
ATOM 689 C CA . TRP A 1 85 ? 1.984 -4.133 -13.340 1.00 87.94 85 TRP A CA 1
ATOM 690 C C . TRP A 1 85 ? 2.453 -2.711 -13.616 1.00 87.94 85 TRP A C 1
ATOM 692 O O . TRP A 1 85 ? 3.105 -2.119 -12.760 1.00 87.94 85 TRP A O 1
ATOM 702 N N . ALA A 1 86 ? 2.121 -2.139 -14.774 1.00 88.12 86 ALA A N 1
ATOM 703 C CA . ALA A 1 86 ? 2.570 -0.801 -15.139 1.00 88.12 86 ALA A CA 1
ATOM 704 C C . ALA A 1 86 ? 2.023 0.242 -14.151 1.00 88.12 86 ALA A C 1
ATOM 706 O O . ALA A 1 86 ? 2.706 1.190 -13.775 1.00 88.12 86 ALA A O 1
ATOM 707 N N . HIS A 1 87 ? 0.815 0.024 -13.631 1.00 91.44 87 HIS A N 1
ATOM 708 C CA . HIS A 1 87 ? 0.260 0.876 -12.587 1.00 91.44 87 HIS A CA 1
ATOM 709 C C . HIS A 1 87 ? 1.022 0.799 -11.265 1.00 91.44 87 HIS A C 1
ATOM 711 O O . HIS A 1 87 ? 1.224 1.830 -10.628 1.00 91.44 87 HIS A O 1
ATOM 717 N N . TRP A 1 88 ? 1.429 -0.400 -10.856 1.00 90.69 88 TRP A N 1
ATOM 718 C CA . TRP A 1 88 ? 2.181 -0.605 -9.621 1.00 90.69 88 TRP A CA 1
ATOM 719 C C . TRP A 1 88 ? 3.576 0.009 -9.717 1.00 90.69 88 TRP A C 1
ATOM 721 O O . TRP A 1 88 ? 3.970 0.760 -8.827 1.00 90.69 88 TRP A O 1
ATOM 731 N N . TRP A 1 89 ? 4.261 -0.208 -10.842 1.00 87.62 89 TRP A N 1
ATOM 732 C CA . TRP A 1 89 ? 5.533 0.450 -11.142 1.00 87.62 89 TRP A CA 1
ATOM 733 C C . TRP A 1 89 ? 5.395 1.971 -11.169 1.00 87.62 89 TRP A C 1
ATOM 735 O O . TRP A 1 89 ? 6.178 2.667 -10.531 1.00 87.62 89 TRP A O 1
ATOM 745 N N . GLY A 1 90 ? 4.347 2.483 -11.818 1.00 87.88 90 GLY A N 1
ATOM 746 C CA . GLY A 1 90 ? 4.045 3.910 -11.852 1.00 87.88 90 GLY A CA 1
ATOM 747 C C . GLY A 1 90 ? 3.755 4.499 -10.471 1.00 87.88 90 GLY A C 1
ATOM 748 O O . GLY A 1 90 ? 4.045 5.669 -10.229 1.00 87.88 90 GLY A O 1
ATOM 749 N N . PHE A 1 91 ? 3.174 3.724 -9.548 1.00 87.06 91 PHE A N 1
ATOM 750 C CA . PHE A 1 91 ? 2.845 4.197 -8.197 1.00 87.06 91 PHE A CA 1
ATOM 751 C C . PHE A 1 91 ? 4.096 4.534 -7.374 1.00 87.06 91 PHE A C 1
ATOM 753 O O . PHE A 1 91 ? 4.057 5.427 -6.519 1.00 87.06 91 PHE A O 1
ATOM 760 N N . ASN A 1 92 ? 5.201 3.864 -7.698 1.00 83.25 92 ASN A N 1
ATOM 761 C CA . ASN A 1 92 ? 6.516 4.037 -7.100 1.00 83.25 92 ASN A CA 1
ATOM 762 C C . ASN A 1 92 ? 7.544 4.673 -8.067 1.00 83.25 92 ASN A C 1
ATOM 764 O O . ASN A 1 92 ? 8.749 4.623 -7.824 1.00 83.25 92 ASN A O 1
ATOM 768 N N . SER A 1 93 ? 7.089 5.282 -9.171 1.00 82.81 93 SER A N 1
ATOM 769 C CA . SER A 1 93 ? 7.976 5.897 -10.165 1.00 82.81 93 SER A CA 1
ATOM 770 C C . SER A 1 93 ? 8.261 7.375 -9.885 1.00 82.81 93 SER A C 1
ATOM 772 O O . SER A 1 93 ? 7.456 8.075 -9.257 1.00 82.81 93 SER A O 1
ATOM 774 N N . VAL A 1 94 ? 9.385 7.883 -10.401 1.00 76.56 94 VAL A N 1
ATOM 775 C CA . VAL A 1 94 ? 9.787 9.298 -10.284 1.00 76.56 94 VAL A CA 1
ATOM 776 C C . VAL A 1 94 ? 8.714 10.226 -10.852 1.00 76.56 94 VAL A C 1
ATOM 778 O O . VAL A 1 94 ? 8.292 11.179 -10.191 1.00 76.56 94 VAL A O 1
ATOM 781 N N . SER A 1 95 ? 8.226 9.941 -12.063 1.00 75.19 95 SER A N 1
ATOM 782 C CA . SER A 1 95 ? 7.200 10.772 -12.709 1.00 75.19 95 SER A CA 1
ATOM 783 C C . SER A 1 95 ? 5.779 10.498 -12.208 1.00 75.19 95 SER A C 1
ATOM 785 O O . SER A 1 95 ? 4.858 11.262 -12.519 1.00 75.19 95 SER A O 1
ATOM 787 N N . ARG A 1 96 ? 5.582 9.416 -11.442 1.00 75.75 96 ARG A N 1
ATOM 788 C CA . ARG A 1 96 ? 4.278 8.930 -10.973 1.00 75.75 96 ARG A CA 1
ATOM 789 C C . ARG A 1 96 ? 3.304 8.707 -12.126 1.00 75.75 96 ARG A C 1
ATOM 791 O O . ARG A 1 96 ? 2.111 9.032 -12.038 1.00 75.75 96 ARG A O 1
ATOM 798 N N . THR A 1 97 ? 3.821 8.210 -13.247 1.00 79.69 97 THR A N 1
ATOM 799 C CA . THR A 1 97 ? 3.027 7.878 -14.427 1.00 79.69 97 THR A CA 1
ATOM 800 C C . THR A 1 97 ? 3.057 6.381 -14.679 1.00 79.69 97 THR A C 1
ATOM 802 O O . THR A 1 97 ? 4.077 5.732 -14.514 1.00 79.69 97 THR A O 1
ATOM 805 N N . VAL A 1 98 ? 1.926 5.827 -15.114 1.00 74.38 98 VAL A N 1
ATOM 806 C CA . VAL A 1 98 ? 1.738 4.379 -15.339 1.00 74.38 98 VAL A CA 1
ATOM 807 C C . VAL A 1 98 ? 2.772 3.764 -16.299 1.00 74.38 98 VAL A C 1
ATOM 809 O O . VAL A 1 98 ? 3.009 2.569 -16.271 1.00 74.38 98 VAL A O 1
ATOM 812 N N . ILE A 1 99 ? 3.368 4.555 -17.190 1.00 73.81 99 ILE A N 1
ATOM 813 C CA . ILE A 1 99 ? 4.310 4.059 -18.207 1.00 73.81 99 ILE A CA 1
ATOM 814 C C . ILE A 1 99 ? 5.774 4.159 -17.775 1.00 73.81 99 ILE A C 1
ATOM 816 O O . ILE A 1 99 ? 6.654 3.691 -18.495 1.00 73.81 99 ILE A O 1
ATOM 820 N N . ASP A 1 100 ? 6.031 4.813 -16.649 1.00 73.62 100 ASP A N 1
ATOM 821 C CA . ASP A 1 100 ? 7.368 5.072 -16.156 1.00 73.62 100 ASP A CA 1
ATOM 822 C C . ASP A 1 100 ? 7.785 3.977 -15.175 1.00 73.62 100 ASP A C 1
ATOM 824 O O . ASP A 1 100 ? 7.095 3.695 -14.195 1.00 73.62 100 ASP A O 1
ATOM 828 N N . LYS A 1 101 ? 8.913 3.344 -15.488 1.00 69.81 101 LYS A N 1
ATOM 829 C CA . LYS A 1 101 ? 9.525 2.290 -14.679 1.00 69.81 101 LYS A CA 1
ATOM 830 C C . LYS A 1 101 ? 10.727 2.810 -13.883 1.00 69.81 101 LYS A C 1
ATOM 832 O O . LYS A 1 101 ? 11.281 2.036 -13.110 1.00 69.81 101 LYS A O 1
ATOM 837 N N . GLU A 1 102 ? 11.130 4.074 -14.045 1.00 78.81 102 GLU A N 1
ATOM 838 C CA . GLU A 1 102 ? 12.198 4.671 -13.239 1.00 78.81 102 GLU A CA 1
ATOM 839 C C . GLU A 1 102 ? 11.701 4.816 -11.801 1.00 78.81 102 GLU A C 1
ATOM 841 O O . GLU A 1 102 ? 10.806 5.615 -11.510 1.00 78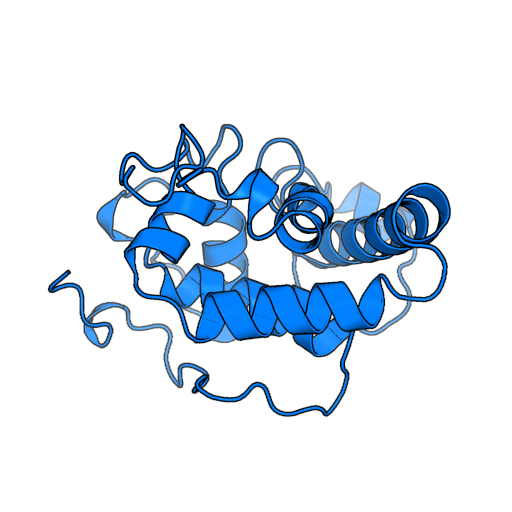.81 102 GLU A O 1
ATOM 846 N N . GLN A 1 103 ? 12.226 3.968 -10.919 1.00 76.56 103 GLN A N 1
ATOM 847 C CA . GLN A 1 103 ? 11.811 3.925 -9.527 1.00 76.56 103 GLN A CA 1
ATOM 848 C C . GLN A 1 103 ? 12.319 5.162 -8.789 1.00 76.56 103 GLN A C 1
ATOM 850 O O . GLN A 1 103 ? 13.379 5.700 -9.099 1.00 76.56 103 GLN A O 1
ATOM 855 N N . GLN A 1 104 ? 11.539 5.634 -7.820 1.00 72.25 104 GLN A N 1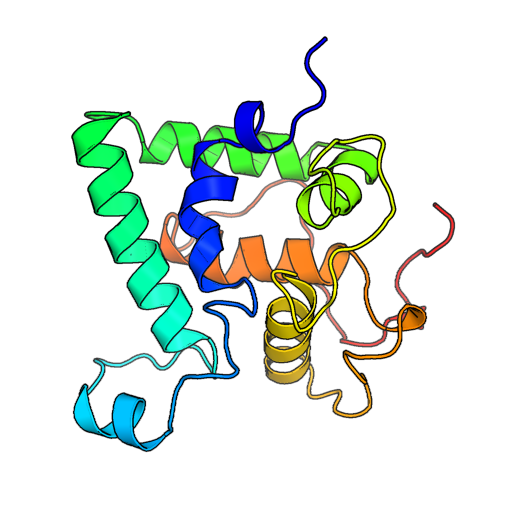
ATOM 856 C CA . GLN A 1 104 ? 11.982 6.720 -6.951 1.00 72.25 104 GLN A CA 1
ATOM 857 C C . GLN A 1 104 ? 13.228 6.303 -6.175 1.00 72.25 104 GLN A C 1
ATOM 859 O O . GLN A 1 104 ? 13.364 5.136 -5.825 1.00 72.25 104 GLN A O 1
ATOM 864 N N . ASP A 1 105 ? 14.110 7.253 -5.884 1.00 71.00 105 ASP A N 1
ATOM 865 C CA . ASP A 1 105 ? 15.229 7.005 -4.978 1.00 71.00 105 ASP A CA 1
ATOM 866 C C . ASP A 1 105 ? 14.672 6.460 -3.646 1.00 71.00 105 ASP A C 1
ATOM 868 O O . ASP A 1 105 ? 13.786 7.113 -3.067 1.00 71.00 105 ASP A O 1
ATOM 872 N N . PRO A 1 106 ? 15.129 5.275 -3.189 1.00 66.62 106 PRO A N 1
ATOM 873 C CA . PRO A 1 106 ? 14.662 4.676 -1.949 1.00 66.62 106 PRO A CA 1
ATOM 874 C C . PRO A 1 106 ? 14.718 5.666 -0.788 1.00 66.62 106 PRO A C 1
ATOM 876 O O . PRO A 1 106 ? 13.720 5.798 -0.097 1.00 66.62 106 PRO A O 1
ATOM 879 N N . PHE A 1 107 ? 15.786 6.460 -0.678 1.00 68.56 107 PHE A N 1
ATOM 880 C CA . PHE A 1 107 ? 16.038 7.434 0.391 1.00 68.56 107 PHE A CA 1
ATOM 881 C C . PHE A 1 107 ? 15.491 8.837 0.117 1.00 68.56 107 PHE A C 1
ATOM 883 O O . PHE A 1 107 ? 15.584 9.727 0.962 1.00 68.56 107 PHE A O 1
ATOM 890 N N . CYS A 1 108 ? 14.938 9.083 -1.071 1.00 68.44 108 CYS A N 1
ATOM 891 C CA . CYS A 1 108 ? 14.429 10.397 -1.453 1.00 68.44 108 CYS A CA 1
ATOM 892 C C . CYS A 1 108 ? 13.038 10.285 -2.088 1.00 68.44 108 CYS A C 1
ATOM 894 O O . CYS A 1 108 ? 12.812 10.537 -3.275 1.00 68.44 1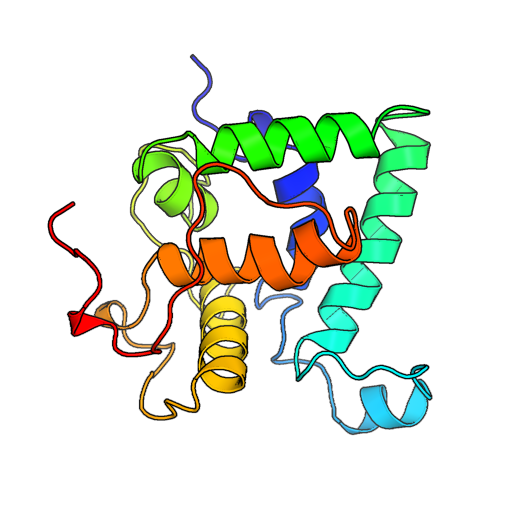08 CYS A O 1
ATOM 896 N N . GLY A 1 109 ? 12.064 9.929 -1.243 1.00 68.94 109 GLY A N 1
ATOM 897 C CA . GLY A 1 109 ? 10.634 10.004 -1.559 1.00 68.94 109 GLY A CA 1
ATOM 898 C C . GLY A 1 109 ? 10.017 8.735 -2.156 1.00 68.94 109 GLY A C 1
ATOM 899 O O . GLY A 1 109 ? 8.843 8.776 -2.565 1.00 68.94 109 GLY A O 1
ATOM 900 N N . GLY A 1 110 ? 10.773 7.638 -2.204 1.00 80.25 110 GLY A N 1
ATOM 901 C CA . GLY A 1 110 ? 10.314 6.306 -2.586 1.00 80.25 110 GLY A CA 1
ATOM 902 C C . GLY A 1 110 ? 9.519 5.579 -1.498 1.00 80.25 110 GLY A C 1
ATOM 903 O O . GLY A 1 110 ? 9.596 5.928 -0.322 1.00 80.25 110 GLY A O 1
ATOM 904 N N . LEU A 1 111 ? 8.701 4.598 -1.902 1.00 86.06 111 LEU A N 1
ATOM 905 C CA . LEU A 1 111 ? 7.956 3.707 -0.995 1.00 86.06 111 LEU A CA 1
ATOM 906 C C . LEU A 1 111 ? 8.717 2.404 -0.700 1.00 86.06 111 LEU A C 1
ATOM 908 O O . LEU A 1 111 ? 8.251 1.612 0.119 1.00 86.06 111 LEU A O 1
ATOM 912 N N . GLN A 1 112 ? 9.842 2.164 -1.379 1.00 85.12 112 GLN A N 1
ATOM 913 C CA . GLN A 1 112 ? 10.590 0.907 -1.344 1.00 85.12 112 GLN A CA 1
ATOM 914 C C . GLN A 1 112 ? 11.015 0.544 0.069 1.00 85.12 112 GLN A C 1
ATOM 916 O O . GLN A 1 112 ? 10.690 -0.553 0.500 1.00 85.12 112 GLN A O 1
ATOM 921 N N . CYS A 1 113 ? 11.615 1.475 0.814 1.00 83.12 113 CYS A N 1
ATOM 922 C CA . CYS A 1 113 ? 12.073 1.203 2.176 1.00 83.12 113 CYS A CA 1
ATOM 923 C C . CYS A 1 113 ? 10.922 0.748 3.080 1.00 83.12 113 CYS A C 1
ATOM 925 O O . CYS A 1 113 ? 11.029 -0.276 3.742 1.00 83.12 113 CYS A O 1
ATOM 927 N N . SER A 1 114 ? 9.765 1.419 3.040 1.00 87.25 114 SER A N 1
ATOM 928 C CA . SER A 1 114 ? 8.587 0.965 3.798 1.00 87.25 114 SER A CA 1
ATOM 929 C C . SER A 1 114 ? 8.082 -0.405 3.346 1.00 87.25 114 SER A C 1
ATOM 931 O O . SER A 1 114 ? 7.603 -1.189 4.164 1.00 87.25 114 SER A O 1
ATOM 933 N N . CYS A 1 115 ? 8.156 -0.693 2.044 1.00 89.56 115 CYS A N 1
ATOM 934 C CA . CYS A 1 115 ? 7.796 -2.002 1.512 1.00 89.56 115 CYS A CA 1
ATOM 935 C C . CYS A 1 115 ? 8.751 -3.083 2.033 1.00 89.56 115 CYS A C 1
ATOM 937 O O . CYS A 1 115 ? 8.273 -4.134 2.451 1.00 89.56 115 CYS A O 1
ATOM 939 N N . HIS A 1 116 ? 10.059 -2.808 2.054 1.00 86.00 116 HIS A N 1
ATOM 940 C CA . HIS A 1 116 ? 11.088 -3.692 2.599 1.00 86.00 116 HIS A CA 1
ATOM 941 C C . HIS A 1 116 ? 10.894 -3.922 4.086 1.00 86.00 116 HIS A C 1
ATOM 943 O O . HIS A 1 116 ? 10.695 -5.064 4.471 1.00 86.00 116 HIS A O 1
ATOM 949 N N . VAL A 1 117 ? 10.803 -2.863 4.894 1.00 84.88 117 VAL A N 1
ATOM 950 C CA . VAL A 1 117 ? 10.574 -2.961 6.345 1.00 84.88 117 VAL A CA 1
ATOM 951 C C . VAL A 1 117 ? 9.374 -3.854 6.652 1.00 84.88 117 VAL A C 1
ATOM 953 O O . VAL A 1 117 ? 9.473 -4.778 7.453 1.00 84.88 117 VAL A O 1
ATOM 956 N N . LEU A 1 118 ? 8.239 -3.640 5.981 1.00 88.44 118 LEU A N 1
ATOM 957 C CA . LEU A 1 118 ? 7.061 -4.472 6.212 1.00 88.44 118 LEU A CA 1
ATOM 958 C C . LEU A 1 118 ? 7.271 -5.930 5.777 1.00 88.44 118 LEU A C 1
ATOM 960 O O . LEU A 1 118 ? 6.773 -6.851 6.429 1.00 88.44 118 LEU A O 1
ATOM 964 N N . TRP A 1 119 ? 7.943 -6.139 4.648 1.00 88.81 119 TRP A N 1
ATOM 965 C CA . TRP A 1 119 ? 8.233 -7.470 4.125 1.00 88.81 119 TRP A CA 1
ATOM 966 C C . TRP A 1 119 ? 9.150 -8.246 5.077 1.00 88.81 119 TRP A C 1
ATOM 968 O O . TRP A 1 119 ? 8.854 -9.389 5.426 1.00 88.81 119 TRP A O 1
ATOM 978 N N . GLU A 1 120 ? 10.199 -7.597 5.575 1.00 85.19 120 GLU A N 1
ATOM 979 C CA . GLU A 1 120 ? 11.107 -8.129 6.589 1.00 85.19 120 GLU A CA 1
ATOM 980 C C . GLU A 1 120 ? 10.376 -8.456 7.889 1.00 85.19 120 GLU A C 1
ATOM 982 O O . GLU A 1 120 ? 10.526 -9.553 8.423 1.00 85.19 120 GLU A O 1
ATOM 987 N N . GLU A 1 121 ? 9.528 -7.555 8.389 1.00 84.81 121 GLU A N 1
ATOM 988 C CA . GLU A 1 121 ? 8.758 -7.797 9.612 1.00 84.81 121 GLU A CA 1
ATOM 989 C C . GLU A 1 121 ? 7.793 -8.981 9.483 1.00 84.81 121 GLU A C 1
ATOM 991 O O . GLU A 1 121 ? 7.539 -9.688 10.462 1.00 84.81 121 GLU A O 1
ATOM 996 N N . ALA A 1 122 ? 7.249 -9.211 8.286 1.00 87.44 122 ALA A N 1
ATOM 997 C CA . ALA A 1 122 ? 6.319 -10.303 8.036 1.00 87.44 122 ALA A CA 1
ATOM 998 C C . ALA A 1 122 ? 7.009 -11.656 7.812 1.00 87.44 122 ALA A C 1
ATOM 1000 O O . ALA A 1 122 ? 6.468 -12.685 8.228 1.00 87.44 122 ALA A O 1
ATOM 1001 N N . PHE A 1 123 ? 8.170 -11.672 7.152 1.00 87.50 123 PHE A N 1
ATOM 1002 C CA . PHE A 1 123 ? 8.797 -12.907 6.668 1.00 87.50 123 PHE A CA 1
ATOM 1003 C C . PHE A 1 123 ? 10.174 -13.213 7.276 1.00 87.50 123 PHE A C 1
ATOM 1005 O O . PHE A 1 123 ? 10.628 -14.351 7.169 1.00 87.50 123 PHE A O 1
ATOM 1012 N N . GLY A 1 124 ? 10.801 -12.256 7.965 1.00 76.44 124 GLY A N 1
ATOM 1013 C CA . GLY A 1 124 ? 12.083 -12.420 8.657 1.00 76.44 124 GLY A CA 1
ATOM 1014 C C . GLY A 1 124 ? 13.304 -12.506 7.736 1.00 76.44 124 GLY A C 1
ATOM 1015 O O . GLY A 1 124 ? 14.286 -13.146 8.112 1.00 76.44 124 GLY A O 1
ATOM 1016 N N . ASP A 1 125 ? 13.229 -11.925 6.537 1.00 65.75 125 ASP A N 1
ATOM 1017 C CA . ASP A 1 125 ? 14.289 -11.980 5.524 1.00 65.75 125 ASP A CA 1
ATOM 1018 C C . ASP A 1 125 ? 15.172 -10.722 5.557 1.00 65.75 125 ASP A C 1
ATOM 1020 O O . ASP A 1 125 ? 14.881 -9.740 4.890 1.00 65.75 125 ASP A O 1
ATOM 1024 N N . TYR A 1 126 ? 16.228 -10.747 6.374 1.00 59.25 126 TYR A N 1
ATOM 1025 C CA . TYR A 1 126 ? 17.114 -9.600 6.639 1.00 59.25 126 TYR A CA 1
ATOM 1026 C C . TYR A 1 126 ? 18.194 -9.359 5.569 1.00 59.25 126 TYR A C 1
ATOM 1028 O O . TYR A 1 126 ? 19.040 -8.485 5.755 1.00 59.25 126 TYR A O 1
ATOM 1036 N N . ASP A 1 127 ? 18.219 -10.149 4.492 1.00 61.59 127 ASP A N 1
ATOM 1037 C CA . ASP A 1 127 ? 19.219 -10.014 3.420 1.00 61.59 127 ASP A CA 1
ATOM 1038 C C . ASP A 1 127 ? 18.748 -9.065 2.292 1.00 61.59 127 ASP A C 1
ATOM 1040 O O . ASP A 1 127 ? 19.445 -8.890 1.289 1.00 61.59 127 ASP A O 1
ATOM 1044 N N . LEU A 1 128 ? 17.579 -8.427 2.439 1.00 63.94 128 LEU A N 1
ATOM 1045 C CA . LEU A 1 128 ? 17.041 -7.468 1.474 1.00 63.94 128 LEU A CA 1
ATOM 1046 C C . LEU A 1 128 ? 17.641 -6.076 1.682 1.00 63.94 128 LEU A C 1
ATOM 1048 O O . LEU A 1 128 ? 17.102 -5.238 2.395 1.00 63.94 128 LEU A O 1
ATOM 1052 N N . ASP A 1 129 ? 18.747 -5.798 0.996 1.00 65.25 129 ASP A N 1
ATOM 1053 C CA . ASP A 1 129 ? 19.262 -4.431 0.927 1.00 65.25 129 ASP A CA 1
ATOM 1054 C C . ASP A 1 129 ? 18.312 -3.539 0.108 1.00 65.25 129 ASP A C 1
ATOM 1056 O O . ASP A 1 129 ? 18.137 -3.745 -1.097 1.00 65.25 129 ASP A O 1
ATOM 1060 N N . CYS A 1 130 ? 17.706 -2.542 0.762 1.00 64.06 130 CYS A N 1
ATOM 1061 C CA . CYS A 1 130 ? 16.800 -1.583 0.131 1.00 64.06 130 CYS A CA 1
ATOM 1062 C C . CYS A 1 130 ? 17.472 -0.678 -0.914 1.00 64.06 130 CYS A C 1
ATOM 1064 O O . CYS A 1 130 ? 16.780 -0.061 -1.730 1.00 64.06 130 CYS A O 1
ATOM 1066 N N . GLU A 1 131 ? 18.807 -0.633 -0.914 1.00 62.03 131 GLU A N 1
ATOM 1067 C CA . GLU A 1 131 ? 19.632 0.094 -1.879 1.00 62.03 131 GLU A CA 1
ATOM 1068 C C . GLU A 1 131 ? 19.781 -0.648 -3.212 1.00 62.03 131 GLU A C 1
ATOM 1070 O O . GLU A 1 131 ? 20.063 -0.032 -4.244 1.00 62.03 131 GLU A O 1
ATOM 1075 N N . GLU A 1 132 ? 19.586 -1.969 -3.226 1.00 65.56 132 GLU A N 1
ATOM 1076 C CA . GLU A 1 132 ? 19.746 -2.766 -4.436 1.00 65.56 132 GLU A CA 1
ATOM 1077 C C . GLU A 1 132 ? 18.460 -2.758 -5.275 1.00 65.56 132 GLU A C 1
ATOM 1079 O O . GLU A 1 132 ? 17.419 -3.285 -4.881 1.00 65.56 132 GLU A O 1
ATOM 1084 N N . GLU A 1 133 ? 18.541 -2.225 -6.501 1.00 59.97 133 GLU A N 1
ATOM 1085 C CA . GLU A 1 133 ? 17.410 -2.158 -7.447 1.00 59.97 133 GLU A CA 1
ATOM 1086 C C . GLU A 1 133 ? 16.727 -3.520 -7.685 1.00 59.97 133 GLU A C 1
ATOM 1088 O O . GLU A 1 133 ? 15.533 -3.574 -7.979 1.00 59.97 133 GLU A O 1
ATOM 1093 N N . ASN A 1 134 ? 17.462 -4.627 -7.529 1.00 65.31 134 ASN A N 1
ATOM 1094 C CA . ASN A 1 134 ? 16.946 -5.985 -7.721 1.00 65.31 134 ASN A CA 1
ATOM 1095 C C . ASN A 1 134 ? 16.173 -6.536 -6.511 1.00 65.31 134 ASN A C 1
ATOM 1097 O O . ASN A 1 134 ? 15.561 -7.598 -6.621 1.00 65.31 134 ASN A O 1
ATOM 1101 N N . HIS A 1 135 ? 16.193 -5.847 -5.370 1.00 76.12 135 HIS A N 1
ATOM 1102 C CA . HIS A 1 135 ? 15.518 -6.288 -4.151 1.00 76.12 135 HIS A CA 1
ATOM 1103 C C . HIS A 1 135 ? 14.123 -5.692 -3.989 1.00 76.12 135 HIS A C 1
ATOM 1105 O O . HIS A 1 135 ? 13.411 -6.070 -3.064 1.00 76.12 135 HIS A O 1
ATOM 1111 N N . TYR A 1 136 ? 13.678 -4.803 -4.881 1.00 83.00 136 TYR A N 1
ATOM 1112 C CA . TYR A 1 136 ? 12.302 -4.310 -4.884 1.00 83.00 136 TYR A CA 1
ATOM 1113 C C . TYR A 1 136 ? 11.432 -5.050 -5.906 1.00 83.00 136 TYR A C 1
ATOM 1115 O O . TYR A 1 136 ? 11.755 -5.139 -7.091 1.00 83.00 136 TYR A O 1
ATOM 1123 N N . HIS A 1 137 ? 10.264 -5.512 -5.457 1.00 86.50 137 HIS A N 1
ATOM 1124 C CA . HIS A 1 137 ? 9.224 -6.055 -6.326 1.00 86.50 137 HIS A CA 1
ATOM 1125 C C . HIS A 1 137 ? 7.863 -5.427 -5.982 1.00 86.50 137 HIS A C 1
ATOM 1127 O O . HIS A 1 137 ? 7.552 -5.278 -4.797 1.00 86.50 137 HIS A O 1
ATOM 1133 N N . PRO A 1 138 ? 6.979 -5.113 -6.952 1.00 89.12 138 PRO A N 1
ATOM 1134 C CA . PRO A 1 138 ? 5.721 -4.431 -6.644 1.00 89.12 138 PRO A CA 1
ATOM 1135 C C . PRO A 1 138 ? 4.720 -5.275 -5.839 1.00 89.12 138 PRO A C 1
ATOM 1137 O O . PRO A 1 138 ? 3.754 -4.731 -5.308 1.00 89.12 138 PRO A O 1
ATOM 1140 N N . GLU A 1 139 ? 4.946 -6.585 -5.691 1.00 90.94 139 GLU A N 1
ATOM 1141 C CA . GLU A 1 139 ? 4.224 -7.395 -4.690 1.00 90.94 139 GLU A CA 1
ATOM 1142 C C . GLU A 1 139 ? 4.472 -6.912 -3.256 1.00 90.94 139 GLU A C 1
ATOM 1144 O O . GLU A 1 139 ? 3.551 -6.942 -2.445 1.00 90.94 139 GLU A O 1
ATOM 1149 N N . MET A 1 140 ? 5.656 -6.379 -2.942 1.00 91.50 140 MET A N 1
ATOM 1150 C CA . MET A 1 140 ? 5.901 -5.773 -1.631 1.00 91.50 140 MET A CA 1
ATOM 1151 C C . MET A 1 140 ? 5.026 -4.531 -1.424 1.00 91.50 140 MET A C 1
ATOM 1153 O O . MET A 1 140 ? 4.467 -4.324 -0.349 1.00 91.50 140 MET A O 1
ATOM 1157 N N . LEU A 1 141 ? 4.833 -3.728 -2.478 1.00 92.81 141 LEU A N 1
ATOM 1158 C CA . LEU A 1 141 ? 3.934 -2.575 -2.439 1.00 92.81 141 LEU A CA 1
ATOM 1159 C C . LEU A 1 141 ? 2.469 -3.001 -2.313 1.00 92.81 141 LEU A C 1
ATOM 1161 O O . LEU A 1 141 ? 1.726 -2.394 -1.543 1.00 92.81 141 LEU A O 1
ATOM 1165 N N . LYS A 1 142 ? 2.041 -4.059 -3.011 1.00 94.56 142 LYS A N 1
ATOM 1166 C CA . LYS A 1 142 ? 0.721 -4.663 -2.773 1.00 94.56 142 LYS A CA 1
ATOM 1167 C C . LYS A 1 142 ? 0.583 -5.050 -1.304 1.00 94.56 142 LYS A C 1
ATOM 1169 O O . LYS A 1 142 ? -0.348 -4.596 -0.643 1.00 94.56 142 LYS A O 1
ATOM 1174 N N . PHE A 1 143 ? 1.548 -5.787 -0.763 1.00 93.88 143 PHE A N 1
ATOM 1175 C CA . PHE A 1 143 ? 1.543 -6.204 0.634 1.00 93.88 143 PHE A CA 1
ATOM 1176 C C . PHE A 1 143 ? 1.427 -5.017 1.603 1.00 93.88 143 PHE A C 1
ATOM 1178 O O . PHE A 1 143 ? 0.571 -5.046 2.490 1.00 93.88 143 PHE A O 1
ATOM 1185 N N . LEU A 1 144 ? 2.155 -3.921 1.359 1.00 94.00 144 LEU A N 1
ATOM 1186 C CA . LEU A 1 144 ? 2.028 -2.669 2.113 1.00 94.00 144 LEU A CA 1
ATOM 1187 C C . LEU A 1 144 ? 0.628 -2.068 2.038 1.00 94.00 144 LEU A C 1
ATOM 1189 O O . LEU A 1 144 ? 0.016 -1.789 3.071 1.00 94.00 144 LEU A O 1
ATOM 1193 N N . ILE A 1 145 ? 0.074 -1.905 0.837 1.00 95.44 145 ILE A N 1
ATOM 1194 C CA . ILE A 1 145 ? -1.279 -1.358 0.684 1.00 95.44 145 ILE A CA 1
ATOM 1195 C C . ILE A 1 145 ? -2.313 -2.268 1.356 1.00 95.44 145 ILE A C 1
ATOM 1197 O O . ILE A 1 145 ? -3.261 -1.780 1.972 1.00 95.44 145 ILE A O 1
ATOM 1201 N N . LYS A 1 146 ? -2.143 -3.589 1.297 1.00 94.69 146 LYS A N 1
ATOM 1202 C CA . LYS A 1 146 ? -3.041 -4.516 1.985 1.00 94.69 146 LYS A CA 1
ATOM 1203 C C . LYS A 1 146 ? -2.953 -4.351 3.506 1.00 94.69 146 LYS A C 1
ATOM 1205 O O . LYS A 1 146 ? -3.963 -4.059 4.146 1.00 94.69 146 LYS A O 1
ATOM 1210 N N . ARG A 1 147 ? -1.770 -4.529 4.091 1.00 91.62 147 ARG A N 1
ATOM 1211 C CA . ARG A 1 147 ? -1.593 -4.615 5.550 1.00 91.62 147 ARG A CA 1
ATOM 1212 C C . ARG A 1 147 ? -1.740 -3.262 6.241 1.00 91.62 147 ARG A C 1
ATOM 1214 O O . ARG A 1 147 ? -2.370 -3.180 7.290 1.00 91.62 147 ARG A O 1
ATOM 1221 N N . CYS A 1 148 ? -1.209 -2.200 5.642 1.00 92.06 148 CYS A N 1
ATOM 1222 C CA . CYS A 1 148 ? -1.136 -0.883 6.274 1.00 92.06 148 CYS A CA 1
ATOM 1223 C C . CYS A 1 148 ? -2.266 0.067 5.852 1.00 92.06 148 CYS A C 1
ATOM 1225 O O . CYS A 1 148 ? -2.431 1.119 6.466 1.00 92.06 148 CYS A O 1
ATOM 1227 N N . VAL A 1 149 ? -3.056 -0.278 4.826 1.00 93.88 149 VAL A N 1
ATOM 1228 C CA . VAL A 1 149 ? -4.171 0.565 4.355 1.00 93.88 149 VAL A CA 1
ATOM 1229 C C . VAL A 1 149 ? -5.491 -0.196 4.369 1.00 93.88 149 VAL A C 1
ATOM 1231 O O . VAL A 1 149 ? -6.419 0.201 5.075 1.00 93.88 149 VAL A O 1
ATOM 1234 N N . TRP A 1 150 ? -5.600 -1.294 3.616 1.00 95.69 150 TRP A N 1
ATOM 1235 C CA . TRP A 1 150 ? -6.858 -2.034 3.506 1.00 95.69 150 TRP A CA 1
ATOM 1236 C C . TRP A 1 150 ? -7.308 -2.604 4.852 1.00 95.69 150 TRP A C 1
ATOM 1238 O O . TRP A 1 150 ? -8.432 -2.339 5.262 1.00 95.69 150 TRP A O 1
ATOM 1248 N N . ASP A 1 151 ? -6.435 -3.313 5.569 1.00 92.81 151 ASP A N 1
ATOM 1249 C CA . ASP A 1 151 ? -6.790 -3.936 6.854 1.00 92.81 151 ASP A CA 1
ATOM 1250 C C . ASP A 1 151 ? -7.147 -2.904 7.934 1.00 92.81 151 ASP A C 1
ATOM 1252 O O . ASP A 1 151 ? -7.972 -3.178 8.807 1.00 92.81 151 ASP A O 1
ATOM 1256 N N . ILE A 1 152 ? -6.574 -1.700 7.843 1.00 91.31 152 ILE A N 1
ATOM 1257 C CA . ILE A 1 152 ? -6.844 -0.591 8.762 1.00 91.31 152 ILE A CA 1
ATOM 1258 C C . ILE A 1 152 ? -8.223 0.013 8.498 1.00 91.31 152 ILE A C 1
ATOM 1260 O O . ILE A 1 152 ? -9.018 0.204 9.422 1.00 91.31 152 ILE A O 1
ATOM 1264 N N . PHE A 1 153 ? -8.543 0.314 7.238 1.00 92.31 153 PHE A N 1
ATOM 1265 C CA . PHE A 1 153 ? -9.811 0.962 6.908 1.00 92.31 153 PHE A CA 1
ATOM 1266 C C . PHE A 1 153 ? -10.973 -0.022 6.747 1.00 92.31 153 PHE A C 1
ATOM 1268 O O . PHE A 1 153 ? -12.120 0.361 6.994 1.00 92.31 153 PHE A O 1
ATOM 1275 N N . PHE A 1 154 ? -10.722 -1.275 6.381 1.00 94.62 154 PHE A N 1
ATOM 1276 C CA . PHE A 1 154 ? -11.725 -2.305 6.088 1.00 94.62 154 PHE A CA 1
ATOM 1277 C C . PHE A 1 154 ? -11.460 -3.585 6.900 1.00 94.62 154 PHE A C 1
ATOM 1279 O O . PHE A 1 154 ? -11.249 -4.659 6.331 1.00 94.62 154 PHE A O 1
ATOM 1286 N N . PRO A 1 155 ? -11.457 -3.497 8.243 1.00 92.25 155 PRO A N 1
ATOM 1287 C CA . PRO A 1 155 ? -11.052 -4.606 9.096 1.00 92.25 155 PRO A CA 1
ATOM 1288 C C . PRO A 1 155 ? -11.960 -5.825 8.904 1.00 92.25 155 PRO A C 1
ATOM 1290 O O . PRO A 1 155 ? -13.184 -5.735 9.017 1.00 92.25 155 PRO A O 1
ATOM 1293 N N . GLY A 1 156 ? -11.343 -6.977 8.635 1.00 89.81 156 GLY A N 1
ATOM 1294 C CA . GLY A 1 156 ? -12.034 -8.252 8.423 1.00 89.81 156 GLY A CA 1
ATOM 1295 C C . GLY A 1 156 ? -12.653 -8.436 7.032 1.00 89.81 156 GLY A C 1
ATOM 1296 O O . GLY A 1 156 ? -13.225 -9.494 6.770 1.00 89.81 156 GLY A O 1
ATOM 1297 N N . GLU A 1 157 ? -12.541 -7.455 6.131 1.00 94.56 157 GLU A N 1
ATOM 1298 C CA . GLU A 1 157 ? -12.981 -7.600 4.740 1.00 94.56 157 GLU A CA 1
ATOM 1299 C C . GLU A 1 157 ? -11.899 -8.284 3.891 1.00 94.56 157 GLU A C 1
ATOM 1301 O O . GLU A 1 157 ? -10.717 -7.943 3.956 1.00 94.56 157 GLU A O 1
ATOM 1306 N N . ALA A 1 158 ? -12.305 -9.231 3.042 1.00 92.44 158 ALA A N 1
ATOM 1307 C CA . ALA A 1 158 ? -11.405 -9.841 2.070 1.00 92.44 158 ALA A CA 1
ATOM 1308 C C . ALA A 1 158 ? -11.110 -8.866 0.921 1.00 92.44 158 ALA A C 1
ATOM 1310 O O . ALA A 1 158 ? -12.029 -8.248 0.380 1.00 92.44 158 ALA A O 1
ATOM 1311 N N . LEU A 1 159 ? -9.843 -8.778 0.515 1.00 93.00 159 LEU A N 1
ATOM 1312 C CA . LEU A 1 159 ? -9.440 -8.036 -0.673 1.00 93.00 159 LEU A CA 1
ATOM 1313 C C . LEU A 1 159 ? -9.494 -8.978 -1.892 1.00 93.00 159 LEU A C 1
ATOM 1315 O O . LEU A 1 159 ? -8.711 -9.928 -1.951 1.00 93.00 159 LEU A O 1
ATOM 1319 N N . PRO A 1 160 ? -10.427 -8.786 -2.842 1.00 90.19 160 PRO A N 1
ATOM 1320 C CA . PRO A 1 160 ? -10.535 -9.656 -4.007 1.00 90.19 160 PRO A CA 1
ATOM 1321 C C . PRO A 1 160 ? -9.303 -9.530 -4.909 1.00 90.19 160 PRO A C 1
ATOM 1323 O O . PRO A 1 160 ? -8.651 -8.490 -4.943 1.00 90.19 160 PRO A O 1
ATOM 1326 N N . ASN A 1 161 ? -9.015 -10.593 -5.664 1.00 85.56 161 ASN A N 1
ATOM 1327 C CA . ASN A 1 161 ? -7.887 -10.683 -6.603 1.00 85.56 161 ASN A CA 1
ATOM 1328 C C . ASN A 1 161 ? -6.495 -10.530 -5.964 1.00 85.56 161 ASN A C 1
ATOM 1330 O O . ASN A 1 161 ? -5.508 -10.371 -6.677 1.00 85.56 161 ASN A O 1
ATOM 1334 N N . TYR A 1 162 ? -6.399 -10.634 -4.638 1.00 91.50 162 TYR A N 1
ATOM 1335 C CA . TYR A 1 162 ? -5.133 -10.658 -3.926 1.00 91.50 162 TYR A CA 1
ATOM 1336 C C . TYR A 1 162 ? -4.977 -11.953 -3.139 1.00 91.50 162 TYR A C 1
ATOM 1338 O O . TYR A 1 162 ? -5.882 -12.375 -2.420 1.00 91.50 162 TYR A O 1
ATOM 1346 N N . THR A 1 163 ? -3.810 -12.572 -3.278 1.00 89.38 163 THR A N 1
ATOM 1347 C CA . THR A 1 163 ? -3.379 -13.680 -2.428 1.00 89.38 163 THR A CA 1
ATOM 1348 C C . THR A 1 163 ? -2.143 -13.210 -1.695 1.00 89.38 163 THR A C 1
ATOM 1350 O O . THR A 1 163 ? -1.169 -12.817 -2.327 1.00 89.38 163 THR A O 1
ATOM 1353 N N . GLU A 1 164 ? -2.208 -13.218 -0.369 1.00 87.75 164 GLU A N 1
ATOM 1354 C CA . GLU A 1 164 ? -1.080 -12.804 0.451 1.00 87.75 164 GLU A CA 1
ATOM 1355 C C . GLU A 1 164 ? 0.100 -13.777 0.261 1.00 87.75 164 GLU A C 1
ATOM 1357 O O . GLU A 1 164 ? -0.127 -14.994 0.247 1.00 87.75 164 GLU A O 1
ATOM 1362 N N . PRO A 1 165 ? 1.337 -13.276 0.098 1.00 87.44 165 PRO A N 1
ATOM 1363 C CA . PRO A 1 165 ? 2.517 -14.122 -0.012 1.00 87.44 165 PRO A CA 1
ATOM 1364 C C . PRO A 1 165 ? 2.688 -15.008 1.224 1.00 87.44 165 PRO A C 1
ATOM 1366 O O . PRO A 1 165 ? 2.484 -14.575 2.356 1.00 87.44 165 PRO A O 1
ATOM 1369 N N . SER A 1 166 ? 3.081 -16.263 1.011 1.00 84.94 166 SER A N 1
ATOM 1370 C CA . SER A 1 166 ? 3.353 -17.217 2.095 1.00 84.94 166 SER A CA 1
ATOM 1371 C C . SER A 1 166 ? 4.825 -17.262 2.518 1.00 84.94 166 SER A C 1
ATOM 1373 O O . SER A 1 166 ? 5.173 -18.014 3.425 1.00 84.94 166 SER A O 1
ATOM 1375 N N . SER A 1 167 ? 5.697 -16.540 1.814 1.00 84.56 167 SER A N 1
ATOM 1376 C CA . SER A 1 167 ? 7.142 -16.490 2.031 1.00 84.56 167 SER A CA 1
ATOM 1377 C C . SER A 1 167 ? 7.688 -15.158 1.521 1.00 84.56 167 SER A C 1
ATOM 1379 O O . SER A 1 167 ? 7.128 -14.591 0.582 1.00 84.56 167 SER A O 1
ATOM 1381 N N . GLY A 1 168 ? 8.787 -14.706 2.127 1.00 82.62 168 GLY A N 1
ATOM 1382 C CA . GLY A 1 168 ? 9.525 -13.527 1.690 1.00 82.62 168 GLY A CA 1
ATOM 1383 C C . GLY A 1 168 ? 10.450 -13.760 0.491 1.00 82.62 168 GLY A C 1
ATOM 1384 O O . GLY A 1 168 ? 10.973 -12.787 -0.041 1.00 82.62 168 GLY A O 1
ATOM 1385 N N . ASP A 1 169 ? 10.616 -15.011 0.043 1.00 82.44 169 ASP A N 1
ATOM 1386 C CA . ASP A 1 169 ? 11.519 -15.381 -1.052 1.00 82.44 169 ASP A CA 1
ATOM 1387 C C . ASP A 1 169 ? 11.089 -14.746 -2.382 1.00 82.44 169 ASP A C 1
ATOM 1389 O O . ASP A 1 169 ? 10.129 -15.177 -3.034 1.00 82.44 169 ASP A O 1
ATOM 1393 N N . LEU A 1 170 ? 11.839 -13.726 -2.802 1.00 78.69 170 LEU A N 1
ATOM 1394 C CA . LEU A 1 170 ? 11.561 -12.991 -4.030 1.00 78.69 170 LEU A CA 1
ATOM 1395 C C . LEU A 1 170 ? 11.759 -13.837 -5.284 1.00 78.69 170 LEU A C 1
ATOM 1397 O O . LEU A 1 170 ? 11.134 -13.544 -6.294 1.00 78.69 170 LEU A O 1
ATOM 1401 N N . THR A 1 171 ? 12.555 -14.910 -5.246 1.00 76.06 171 THR A N 1
ATOM 1402 C CA . THR A 1 171 ? 12.759 -15.778 -6.420 1.00 76.06 171 THR A CA 1
ATOM 1403 C C . THR A 1 171 ? 11.494 -16.533 -6.827 1.00 76.06 171 THR A C 1
ATOM 1405 O O . THR A 1 171 ? 11.385 -17.002 -7.962 1.00 76.06 171 THR A O 1
ATOM 1408 N N . LEU A 1 172 ? 10.522 -16.627 -5.916 1.00 75.25 172 LEU A N 1
ATOM 1409 C CA . LEU A 1 172 ? 9.194 -17.173 -6.182 1.00 75.25 172 LEU A CA 1
ATOM 1410 C C . LEU A 1 172 ? 8.268 -16.160 -6.869 1.00 75.25 172 LEU A C 1
ATOM 1412 O O . LEU A 1 172 ? 7.189 -16.540 -7.332 1.00 75.25 172 LEU A O 1
ATOM 1416 N N . LEU A 1 173 ? 8.667 -14.888 -6.927 1.00 74.31 173 LEU A N 1
ATOM 1417 C CA . LEU A 1 173 ? 7.937 -13.830 -7.608 1.00 74.31 173 LEU A CA 1
ATOM 1418 C C . LEU A 1 173 ? 8.331 -13.806 -9.087 1.00 74.31 173 LEU A C 1
ATOM 1420 O O . LEU A 1 173 ? 9.497 -13.929 -9.461 1.00 74.31 173 LEU A O 1
ATOM 1424 N N . ASP A 1 174 ? 7.329 -13.683 -9.953 1.00 61.97 174 ASP A N 1
ATOM 1425 C CA . ASP A 1 174 ? 7.545 -13.654 -11.394 1.00 61.97 174 ASP A CA 1
ATOM 1426 C C . ASP A 1 174 ? 8.081 -12.284 -11.837 1.00 61.97 174 ASP A C 1
ATOM 1428 O O . ASP A 1 174 ? 7.326 -11.327 -11.997 1.00 61.97 174 ASP A O 1
ATOM 1432 N N . PHE A 1 175 ? 9.393 -12.208 -12.067 1.00 57.38 175 PHE A N 1
ATOM 1433 C CA . PHE A 1 175 ? 10.073 -11.012 -12.574 1.00 57.38 175 PHE A CA 1
ATOM 1434 C C . PHE A 1 175 ? 9.950 -10.814 -14.096 1.00 57.38 175 PHE A C 1
ATOM 1436 O O . PHE A 1 175 ? 10.559 -9.890 -14.636 1.00 57.38 175 PHE A O 1
ATOM 1443 N N . SER A 1 176 ? 9.225 -11.664 -14.835 1.00 48.00 176 SER A N 1
ATOM 1444 C CA . SER A 1 176 ? 9.246 -11.665 -16.310 1.00 48.00 176 SER A CA 1
ATOM 1445 C C . SER A 1 176 ? 8.450 -10.533 -17.002 1.00 48.00 176 SER A C 1
ATOM 1447 O O . SER A 1 176 ? 7.959 -10.715 -18.119 1.00 48.00 176 SER A O 1
ATOM 1449 N N . VAL A 1 177 ? 8.356 -9.344 -16.385 1.00 46.84 177 VAL A N 1
ATOM 1450 C CA . VAL A 1 177 ? 7.489 -8.217 -16.810 1.00 46.84 177 VAL A CA 1
ATOM 1451 C C . VAL A 1 177 ? 8.200 -7.071 -17.544 1.00 46.84 177 VAL A C 1
ATOM 1453 O O . VAL A 1 177 ? 8.973 -6.301 -16.928 1.00 46.84 177 VAL A O 1
#

Radius of gyration: 15.74 Å; Cα contacts (8 Å, |Δi|>4): 222; chains: 1; bounding box: 39×36×46 Å

pLDDT: mean 79.84, std 13.03, range [46.84, 96.56]

Sequence (177 aa):
MNNSIGLKYHILHSITIPFREELGPG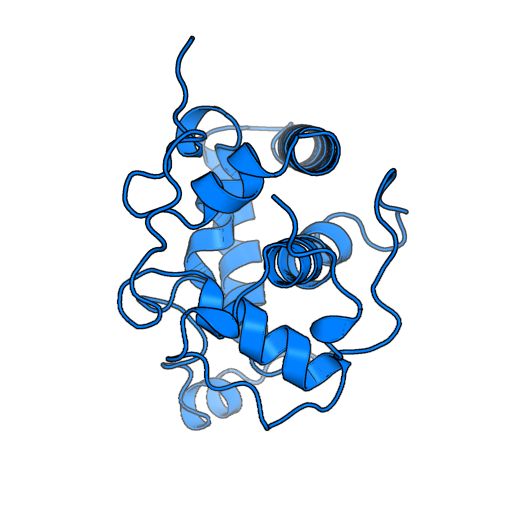LCDLDDFEERQLPEPYLGQLTLCILELVERFEVTKRVDYHNNGKEKLRAEILALYDADWAHWWGFNSVSRTVIDKEQQDPFCGGLQCSCHVLWEEAFGDYDLDCEEENHYHPEMLKFLIKRCVWDIFFPGEALPNYTEPSSGDLTLLDFSV

Nearest PDB structures (foldseek):
  6npl-assembly1_B  TM=2.551E-01  e=9.582E+00  Danio rerio

Mean predicted aligned error: 7.53 Å

Foldseek 3Di:
DAQALCVLLVLVLQLQQCLFLVNRLPPPDVVVVVVVVDDDDDLFSCRVSLVSSVVRLVVCCVPPNPPCSLVSNVVSLLVLLPDDVLQLCLSQAPRSGSNGNHGDQSNHGGNQVVLVRNLCVVAVDPPQDSNDPVSDDSLSVNVCCVSSPCCVSPPPDDRPNDDRDPHSDCVPPDPPD

Solvent-accessible surface area (backbone atoms only — not comparable to full-atom values): 10281 Å² total; per-residue (Å²): 131,86,55,40,36,66,73,70,32,37,62,57,54,61,33,51,48,31,40,15,38,82,53,13,81,81,70,75,47,68,65,62,54,63,70,62,64,69,72,82,77,85,71,62,84,50,39,65,35,43,50,50,22,53,53,44,42,57,50,48,25,66,74,80,28,70,96,43,36,68,64,51,40,50,52,36,53,54,57,54,58,74,46,60,66,45,51,50,39,2,68,40,14,67,84,26,22,33,88,38,73,56,62,31,50,38,81,63,56,7,45,53,48,45,21,47,55,53,44,28,74,74,51,70,52,85,83,64,50,72,85,43,80,86,64,67,56,63,64,37,49,49,51,40,48,43,64,63,42,44,45,69,78,42,68,92,60,85,65,78,89,61,78,82,78,92,63,63,63,62,86,80,50,87,78,91,122

Organism: NCBI:txid161398